Protein AF-A0AAC9D6G8-F1 (afdb_monomer_lite)

Radius of gyration: 25.46 Å; chains: 1; bounding box: 50×33×88 Å

Foldseek 3Di:
DDDDPPDLDDDDDCLLADPCCVVPVVVVVVLVPDDQWDADPVRDIDGDDGSVPPPCSVVSNVLRNLLVVLVCCVPPVVDPVSVVVCVPNPVVSLLCCQLEVVVLPPLVSLLSNLVVLLPDDPRRQSSVVSNQWYQDPVRDIDGDLSNLVSLLPDDPVSVVSVLCCCQPPYAQRDDPPDDPLRSLLSSLSVLVSNCSNPVPSSLQNLLVQPDPVSVVSCVVCVVVPDPCSVVSSVQRNVPHNDDDD

Organism: NCBI:txid459526

Secondary structure (DSSP, 8-state):
--STT--SSPPPPGGGTS-HHHH-HHHHHHHHHS-SEEE-TTS-EEEPPPGGG-TTHHHHHHHHHHHHHHHHHHHHH--HHHHHHHHHH-HHHHHHHHHTT---S-HHHHHHHHHHHTSSSSSHHHHHHHHHEEE-TTSPEEE-THHHHHHHHS-HHHHHHHHHHHHHH--S---TT--HHHHHHHHHHHHHHHHHH-HHHHGGGGGGG-SHHHHHHHHHTGGGG-TTHHHHHHHHTTS------

Structure (mmCIF, N/CA/C/O backbone):
data_AF-A0AAC9D6G8-F1
#
_entry.id   AF-A0AAC9D6G8-F1
#
loop_
_atom_site.group_PDB
_atom_site.id
_atom_site.type_symbol
_atom_site.label_atom_id
_atom_site.label_alt_id
_atom_site.label_comp_id
_atom_site.label_asym_id
_atom_site.label_entity_id
_atom_site.label_seq_id
_atom_site.pdbx_PDB_ins_code
_atom_site.Cartn_x
_atom_site.Cartn_y
_atom_site.Cartn_z
_atom_site.occupancy
_atom_site.B_iso_or_equiv
_atom_site.auth_seq_id
_atom_site.auth_comp_id
_atom_site.auth_asym_id
_atom_site.auth_atom_id
_atom_site.pdbx_PDB_model_num
ATOM 1 N N . MET A 1 1 ? 7.953 -8.118 19.964 1.00 32.75 1 MET A N 1
ATOM 2 C CA . MET A 1 1 ? 6.659 -7.783 19.326 1.00 32.75 1 MET A CA 1
ATOM 3 C C . MET A 1 1 ? 6.217 -6.338 19.598 1.00 32.75 1 MET A C 1
ATOM 5 O O . MET A 1 1 ? 5.040 -6.041 19.501 1.00 32.75 1 MET A O 1
ATOM 9 N N . PHE A 1 2 ? 7.142 -5.425 19.917 1.00 42.56 2 PHE A N 1
ATOM 10 C CA . PHE A 1 2 ? 6.827 -4.031 20.239 1.00 42.56 2 PHE A CA 1
ATOM 11 C C . PHE A 1 2 ? 8.012 -3.165 19.805 1.00 42.56 2 PHE A C 1
ATOM 13 O O . PHE A 1 2 ? 9.003 -3.075 20.525 1.00 42.56 2 PHE A O 1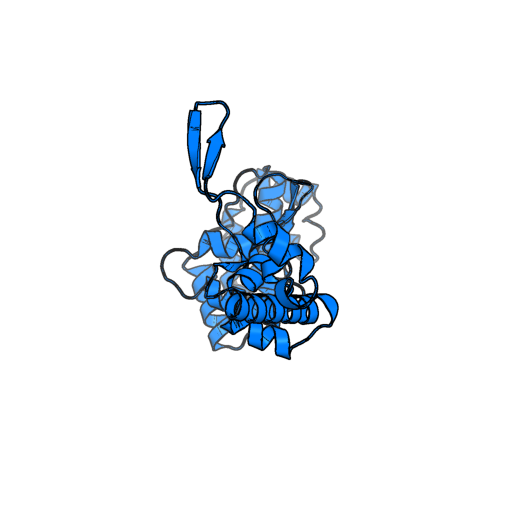
ATOM 20 N N . LYS A 1 3 ? 7.965 -2.615 18.590 1.00 30.50 3 LYS A N 1
ATOM 21 C CA . LYS A 1 3 ? 8.795 -1.472 18.188 1.00 30.50 3 LYS A CA 1
ATOM 22 C C . LYS A 1 3 ? 8.172 -0.808 16.955 1.00 30.50 3 LYS A C 1
ATOM 24 O O . LYS A 1 3 ? 7.796 -1.499 16.013 1.00 30.50 3 LYS A O 1
ATOM 29 N N . ASP A 1 4 ? 8.053 0.515 17.010 1.00 47.88 4 ASP A N 1
ATOM 30 C CA . ASP A 1 4 ? 7.760 1.435 15.897 1.00 47.88 4 ASP A CA 1
ATOM 31 C C . ASP A 1 4 ? 6.318 1.528 15.351 1.00 47.88 4 ASP A C 1
ATOM 33 O O . ASP A 1 4 ? 6.144 1.882 14.190 1.00 47.88 4 ASP A O 1
ATOM 37 N N . ASN A 1 5 ? 5.268 1.274 16.149 1.00 48.56 5 ASN A N 1
ATOM 38 C CA . ASN A 1 5 ? 3.860 1.533 15.757 1.00 48.56 5 ASN A CA 1
ATOM 39 C C . ASN A 1 5 ? 3.405 0.894 14.422 1.00 48.56 5 ASN A C 1
ATOM 41 O O . ASN A 1 5 ? 2.428 1.331 13.818 1.00 48.56 5 ASN A O 1
ATOM 45 N N . LYS A 1 6 ? 4.070 -0.172 13.961 1.00 52.09 6 LYS A N 1
ATOM 46 C CA . LYS A 1 6 ? 3.748 -0.861 12.700 1.00 52.09 6 LYS A CA 1
ATOM 47 C C . LYS A 1 6 ? 2.643 -1.901 12.882 1.00 52.09 6 LYS A C 1
ATOM 49 O O . LYS A 1 6 ? 2.862 -3.087 12.646 1.00 52.09 6 LYS A O 1
ATOM 54 N N . PHE A 1 7 ? 1.470 -1.476 13.339 1.00 60.66 7 PHE A N 1
ATOM 55 C CA . PHE A 1 7 ? 0.312 -2.361 13.400 1.00 60.66 7 PHE A CA 1
ATOM 56 C C . PHE A 1 7 ? -0.551 -2.221 12.146 1.00 60.66 7 PHE A C 1
ATOM 58 O O . PHE A 1 7 ? -0.822 -1.116 11.688 1.00 60.66 7 PHE A O 1
ATOM 65 N N . ILE A 1 8 ? -1.036 -3.354 11.632 1.00 61.69 8 ILE A N 1
ATOM 66 C CA . ILE A 1 8 ? -2.071 -3.396 10.583 1.00 61.69 8 ILE A CA 1
ATOM 67 C C . ILE A 1 8 ? -3.425 -2.908 11.151 1.00 61.69 8 ILE A C 1
ATOM 69 O O . ILE A 1 8 ? -4.307 -2.462 10.416 1.00 61.69 8 ILE A O 1
ATOM 73 N N . ALA A 1 9 ? -3.603 -2.968 12.478 1.00 61.56 9 ALA A N 1
ATOM 74 C CA . ALA A 1 9 ? -4.817 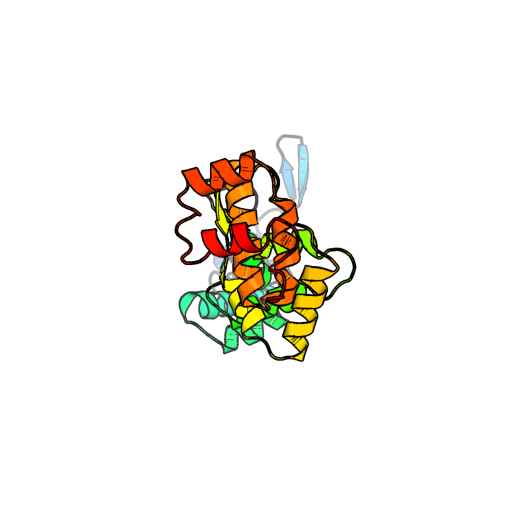-2.552 13.172 1.00 61.56 9 ALA A CA 1
ATOM 75 C C . ALA A 1 9 ? -4.536 -1.926 14.549 1.00 61.56 9 ALA A C 1
ATOM 77 O O . ALA A 1 9 ? -3.541 -2.276 15.180 1.00 61.56 9 ALA A O 1
ATOM 78 N N . PRO A 1 10 ? -5.395 -1.012 15.034 1.00 68.00 10 PRO A N 1
ATOM 79 C CA . PRO A 1 10 ? -5.242 -0.435 16.366 1.00 68.00 10 PRO A CA 1
ATOM 80 C C . PRO A 1 10 ? -5.314 -1.511 17.461 1.00 68.00 10 PRO A C 1
ATOM 82 O O . PRO A 1 10 ? -5.997 -2.528 17.318 1.00 68.00 10 PRO A O 1
ATOM 85 N N . ILE A 1 11 ? -4.598 -1.273 18.562 1.00 79.19 11 ILE A N 1
ATOM 86 C CA . ILE A 1 11 ? -4.708 -2.080 19.779 1.00 79.19 11 ILE A CA 1
ATOM 87 C C . ILE A 1 11 ? -5.924 -1.570 20.544 1.00 79.19 11 ILE A C 1
ATOM 89 O O . ILE A 1 11 ? -5.931 -0.417 20.965 1.00 79.19 11 ILE A O 1
ATOM 93 N N . PHE A 1 12 ? -6.918 -2.429 20.738 1.00 85.12 12 PHE A N 1
ATOM 94 C CA . PHE A 1 12 ? -8.085 -2.111 21.551 1.00 85.12 12 PHE A CA 1
ATOM 95 C C . PHE A 1 12 ? -7.927 -2.673 22.961 1.00 85.12 12 PHE A C 1
ATOM 97 O O . PHE A 1 12 ? -7.523 -3.827 23.141 1.00 85.12 12 PHE A O 1
ATOM 104 N N . ALA A 1 13 ? -8.297 -1.884 23.963 1.00 89.62 13 ALA A N 1
ATOM 105 C CA . ALA A 1 13 ? -8.517 -2.387 25.304 1.00 89.62 13 ALA A CA 1
ATOM 106 C C . ALA A 1 13 ? -9.778 -3.266 25.346 1.00 89.62 13 ALA A C 1
ATOM 108 O O . ALA A 1 13 ? -10.694 -3.143 24.534 1.00 89.62 13 ALA A O 1
ATOM 109 N N . VAL A 1 14 ? -9.856 -4.161 26.333 1.00 89.81 14 VAL A N 1
ATOM 110 C CA . VAL A 1 14 ? -11.019 -5.050 26.494 1.00 89.81 14 VAL A CA 1
ATOM 111 C C . VAL A 1 14 ? -12.347 -4.274 26.586 1.00 89.81 14 VAL A C 1
ATOM 113 O O . VAL A 1 14 ? -13.279 -4.662 25.878 1.00 89.81 14 VAL A O 1
ATOM 116 N N . PRO A 1 15 ? -12.466 -3.170 27.357 1.00 93.56 15 PRO A N 1
ATOM 117 C CA . PRO A 1 15 ? -13.711 -2.395 27.435 1.00 93.56 15 PRO A CA 1
ATOM 118 C C . PRO A 1 15 ? -14.193 -1.826 26.091 1.00 93.56 15 PRO A C 1
ATOM 120 O O . PRO A 1 15 ? -15.400 -1.685 25.873 1.00 93.56 15 PRO A O 1
ATOM 123 N N . GLU A 1 16 ? -13.257 -1.564 25.175 1.00 93.81 16 GLU A N 1
ATOM 124 C CA . GLU A 1 16 ? -13.507 -1.035 23.831 1.00 93.81 16 GLU A CA 1
ATOM 125 C C . GLU A 1 16 ? -14.028 -2.090 22.846 1.00 93.81 16 GLU A C 1
ATOM 127 O O . GLU A 1 16 ? -14.440 -1.743 21.743 1.00 93.81 16 GLU A O 1
ATOM 132 N N . LEU A 1 17 ? -14.018 -3.376 23.214 1.00 93.69 17 LEU A N 1
ATOM 133 C CA . LEU A 1 17 ? -14.534 -4.478 22.388 1.00 93.69 17 LEU A CA 1
ATOM 134 C C . LEU A 1 17 ? -15.606 -5.307 23.096 1.00 93.69 17 LEU A C 1
ATOM 136 O O . LEU A 1 17 ? -16.349 -6.048 22.453 1.00 93.69 17 LEU A O 1
ATOM 140 N N . LEU A 1 18 ? -15.692 -5.206 24.418 1.00 94.00 18 LEU A N 1
ATOM 141 C CA . LEU A 1 18 ? -16.536 -6.053 25.238 1.00 94.00 18 LEU A CA 1
ATOM 142 C C . LEU A 1 18 ? -17.254 -5.226 26.296 1.00 94.00 18 LEU A C 1
ATOM 144 O O . LEU A 1 18 ? -16.638 -4.438 27.010 1.00 94.00 18 LEU A O 1
ATOM 148 N N . ASP A 1 19 ? -18.558 -5.461 26.432 1.00 94.62 19 ASP A N 1
ATOM 149 C CA . ASP A 1 19 ? -19.343 -4.938 27.548 1.00 94.62 19 ASP A CA 1
ATOM 150 C C . ASP A 1 19 ? -18.976 -5.686 28.833 1.00 94.62 19 ASP A C 1
ATOM 152 O O . ASP A 1 19 ? -19.642 -6.636 29.253 1.00 94.62 19 ASP A O 1
ATOM 156 N N . TYR A 1 20 ? -17.833 -5.305 29.399 1.00 93.44 20 TYR A N 1
ATOM 157 C CA . TYR A 1 20 ? -17.301 -5.913 30.608 1.00 93.44 20 TYR A CA 1
ATOM 158 C C . TYR A 1 20 ? -18.168 -5.581 31.823 1.00 93.44 20 TYR A C 1
ATOM 160 O O . TYR A 1 20 ? -18.269 -6.416 32.713 1.00 93.44 20 TYR A O 1
ATOM 168 N N . GLN A 1 21 ? -18.847 -4.427 31.830 1.00 91.94 21 GLN A N 1
ATOM 169 C CA . GLN A 1 21 ? -19.715 -4.029 32.937 1.00 91.94 21 GLN A CA 1
ATOM 170 C C . GLN A 1 21 ? -20.880 -5.000 33.097 1.00 91.94 21 GLN A C 1
ATOM 172 O O . GLN A 1 21 ? -21.195 -5.439 34.201 1.00 91.94 21 GLN A O 1
ATOM 177 N N . LYS A 1 22 ? -21.489 -5.383 31.971 1.00 93.19 22 LYS A N 1
ATOM 178 C CA . LYS A 1 22 ? -22.582 -6.350 31.949 1.00 93.19 22 LYS A CA 1
ATOM 179 C C . LYS A 1 22 ? -22.110 -7.789 32.139 1.00 93.19 22 LYS A C 1
ATOM 181 O O . LYS A 1 22 ? -22.825 -8.590 32.736 1.00 93.19 22 LYS A O 1
ATOM 186 N N . LYS A 1 23 ? -20.953 -8.151 31.575 1.00 94.88 23 LYS A N 1
ATOM 187 C CA . LYS A 1 23 ? -20.455 -9.538 31.584 1.00 94.88 23 LYS A CA 1
ATOM 188 C C . LYS A 1 23 ? -19.746 -9.933 32.873 1.00 94.88 23 LYS A C 1
ATOM 190 O O . LYS A 1 23 ? -19.780 -11.110 33.212 1.00 94.88 23 LYS A O 1
ATOM 195 N N . PHE A 1 24 ? -19.128 -8.971 33.547 1.00 94.19 24 PHE A N 1
ATOM 196 C CA . PHE A 1 24 ? -18.316 -9.177 34.743 1.00 94.19 24 PHE A CA 1
ATOM 197 C C . PHE A 1 24 ? -18.660 -8.114 35.802 1.00 94.19 24 PHE A C 1
ATOM 199 O O . PHE A 1 24 ? -17.867 -7.196 36.038 1.00 94.19 24 PHE A O 1
ATOM 206 N N . PRO A 1 25 ? -19.849 -8.184 36.432 1.00 91.75 25 PRO A N 1
ATOM 207 C CA . PRO A 1 25 ? -20.283 -7.196 37.424 1.00 91.75 25 PRO A CA 1
ATOM 208 C C . PRO A 1 25 ? -19.297 -7.017 38.591 1.00 91.75 25 PRO A C 1
ATOM 210 O O . PRO A 1 25 ? -19.170 -5.925 39.141 1.00 91.75 25 PRO A O 1
ATOM 213 N N . GLU A 1 26 ? -18.549 -8.062 38.943 1.00 93.94 26 GLU A N 1
ATOM 214 C CA . GLU A 1 26 ? -17.500 -8.032 39.962 1.00 93.94 26 GLU A CA 1
ATOM 215 C C . GLU A 1 26 ? -16.359 -7.059 39.628 1.00 93.94 26 GLU A C 1
ATOM 217 O O . GLU A 1 26 ? -15.794 -6.439 40.532 1.00 93.94 26 GLU A O 1
ATOM 222 N N . LEU A 1 27 ? -16.050 -6.865 38.340 1.00 92.38 27 LEU A N 1
ATOM 223 C CA . LEU A 1 27 ? -15.034 -5.904 37.907 1.00 92.38 27 LEU A CA 1
ATOM 224 C C . LEU A 1 27 ? -15.492 -4.465 38.129 1.00 92.38 27 LEU A C 1
ATOM 226 O O . LEU A 1 27 ? -14.657 -3.603 38.382 1.00 92.38 27 LEU A O 1
ATOM 230 N N . ILE A 1 28 ? -16.800 -4.207 38.091 1.00 92.31 28 ILE A N 1
ATOM 231 C CA . ILE A 1 28 ? -17.354 -2.874 38.345 1.00 92.31 28 ILE A CA 1
ATOM 232 C C . ILE A 1 28 ? -17.246 -2.513 39.815 1.00 92.31 28 ILE A C 1
ATOM 234 O O . ILE A 1 28 ? -16.844 -1.400 40.147 1.00 92.31 28 ILE A O 1
ATOM 238 N N . GLU A 1 29 ? -17.547 -3.454 40.707 1.00 91.94 29 GLU A N 1
ATOM 239 C CA . GLU A 1 29 ? -17.345 -3.236 42.138 1.00 91.94 29 GLU A CA 1
ATOM 240 C C . GLU A 1 29 ? -15.862 -3.037 42.466 1.00 91.94 29 GLU A C 1
ATOM 242 O O . GLU A 1 29 ? -15.516 -2.161 43.258 1.00 91.94 29 GLU A O 1
ATOM 247 N N . TYR A 1 30 ? -14.963 -3.770 41.805 1.00 92.50 30 TYR A N 1
ATOM 248 C CA . TYR A 1 30 ? -13.529 -3.521 41.932 1.00 92.50 30 TYR A CA 1
ATOM 249 C C . TYR A 1 30 ? -13.142 -2.118 41.435 1.00 92.50 30 TYR A C 1
ATOM 251 O O . TYR A 1 30 ? -12.495 -1.367 42.161 1.00 92.50 30 TYR A O 1
ATOM 259 N N . GLU A 1 31 ? -13.577 -1.730 40.234 1.00 92.94 31 GLU A N 1
ATOM 260 C CA . GLU A 1 31 ? -13.229 -0.454 39.602 1.00 92.94 31 GLU A CA 1
ATOM 261 C C . GLU A 1 31 ? -13.757 0.766 40.372 1.00 92.94 31 GLU A C 1
ATOM 263 O O . GLU A 1 31 ? -13.046 1.766 40.506 1.00 92.94 31 GLU A O 1
ATOM 268 N N . LYS A 1 32 ? -14.955 0.670 40.966 1.00 92.19 32 LYS A N 1
ATOM 269 C CA . LYS A 1 32 ? -15.501 1.694 41.875 1.00 92.19 32 LYS A CA 1
ATOM 270 C C . LYS A 1 32 ? -14.579 1.962 43.065 1.00 92.19 32 LYS A C 1
ATOM 272 O O . LYS A 1 32 ? -14.431 3.116 43.463 1.00 92.19 32 LYS A O 1
ATOM 277 N N . ASN A 1 33 ? -13.946 0.914 43.594 1.00 93.06 33 ASN A N 1
ATOM 278 C CA . ASN A 1 33 ? -13.065 0.983 44.761 1.00 93.06 33 ASN A CA 1
ATOM 279 C C . ASN A 1 33 ? -11.624 1.412 44.426 1.00 93.06 33 ASN A C 1
ATOM 281 O O . ASN A 1 33 ? -10.835 1.660 45.339 1.00 93.06 33 ASN A O 1
ATOM 285 N N . ILE A 1 34 ? -11.262 1.530 43.143 1.00 92.06 34 ILE A N 1
ATOM 286 C CA . ILE A 1 34 ? -9.956 2.066 42.736 1.00 92.06 34 ILE A CA 1
ATOM 287 C C . ILE A 1 34 ? -9.907 3.566 43.083 1.00 92.06 34 ILE A C 1
ATOM 289 O O . ILE A 1 34 ? -10.860 4.290 42.780 1.00 92.06 34 ILE A O 1
ATOM 293 N N . PRO A 1 35 ? -8.821 4.078 43.693 1.00 92.75 35 PRO A N 1
ATOM 294 C CA . PRO A 1 35 ? -8.689 5.506 43.966 1.00 92.75 35 PRO A CA 1
ATOM 295 C C . PRO A 1 35 ? -8.644 6.314 42.663 1.00 92.75 35 PRO A C 1
ATOM 297 O O . PRO A 1 35 ? -8.111 5.864 41.656 1.00 92.75 35 PRO A O 1
ATOM 300 N N . ASP A 1 36 ? -9.146 7.548 42.675 1.00 92.06 36 ASP A N 1
ATOM 301 C CA . ASP A 1 36 ? -9.150 8.385 41.462 1.00 92.06 36 ASP A CA 1
ATOM 302 C C . ASP A 1 36 ? -7.764 8.957 41.123 1.00 92.06 36 ASP A C 1
ATOM 304 O O . ASP A 1 36 ? -7.554 9.513 40.041 1.00 92.06 36 ASP A O 1
ATOM 30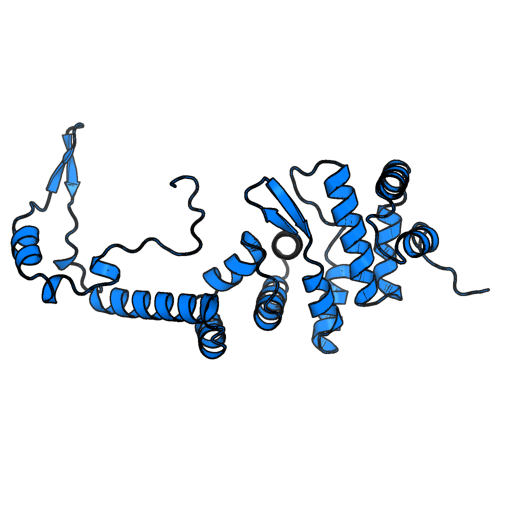8 N N . LYS A 1 37 ? -6.815 8.878 42.065 1.00 94.31 37 LYS A N 1
ATOM 309 C CA . LYS A 1 37 ? -5.451 9.396 41.925 1.00 94.31 37 LYS A CA 1
ATOM 310 C C . LYS A 1 37 ? -4.456 8.548 42.714 1.00 94.31 37 LYS A C 1
ATOM 312 O O . LYS A 1 37 ? -4.803 8.007 43.761 1.00 94.31 37 LYS A O 1
ATOM 317 N N . TYR A 1 38 ? -3.207 8.504 42.261 1.00 92.38 38 TYR A N 1
ATOM 318 C CA . TYR A 1 38 ? -2.083 7.954 43.026 1.00 92.38 38 TYR A CA 1
ATOM 319 C C . TYR A 1 38 ? -0.827 8.820 42.860 1.00 92.38 38 TYR A C 1
ATOM 321 O O . TYR A 1 38 ? -0.741 9.624 41.931 1.00 92.38 38 TYR A O 1
ATOM 329 N N . LEU A 1 39 ? 0.141 8.674 43.768 1.00 93.88 39 LEU A N 1
ATOM 330 C CA . LEU A 1 39 ? 1.449 9.325 43.667 1.00 93.88 39 LEU A CA 1
ATOM 331 C C . LEU A 1 39 ? 2.435 8.393 42.964 1.00 93.88 39 LEU A C 1
ATOM 333 O O . LEU A 1 39 ? 2.605 7.245 43.380 1.00 93.88 39 LEU A O 1
ATOM 337 N N . ASN A 1 40 ? 3.094 8.880 41.915 1.00 91.44 40 ASN A N 1
ATOM 338 C CA . ASN A 1 40 ? 4.177 8.134 41.280 1.00 91.44 40 ASN A CA 1
ATOM 339 C C . ASN A 1 40 ? 5.457 8.173 42.147 1.00 91.44 40 ASN A C 1
ATOM 341 O O . ASN A 1 40 ? 5.541 8.856 43.171 1.00 91.44 40 ASN A O 1
ATOM 345 N N . SER A 1 41 ? 6.501 7.472 41.703 1.00 90.81 41 SER A N 1
ATOM 346 C CA . SER A 1 41 ? 7.809 7.433 42.376 1.00 90.81 41 SER A CA 1
ATOM 347 C C . SER A 1 41 ? 8.496 8.804 42.503 1.00 90.81 41 SER A C 1
ATOM 349 O O . SER A 1 41 ? 9.393 8.960 43.326 1.00 90.81 41 SER A O 1
ATOM 351 N N . GLN A 1 42 ? 8.080 9.789 41.706 1.00 93.19 42 GLN A N 1
ATOM 352 C CA . GLN A 1 42 ? 8.601 11.161 41.668 1.00 93.19 42 GLN A CA 1
ATOM 353 C C . GLN A 1 42 ? 7.747 12.139 42.496 1.00 93.19 42 GLN A C 1
ATOM 355 O O . GLN A 1 42 ? 8.076 13.318 42.572 1.00 93.19 42 GLN A O 1
ATOM 360 N N . ARG A 1 43 ? 6.711 11.638 43.190 1.00 90.25 43 ARG A N 1
ATOM 361 C CA . ARG A 1 43 ? 5.716 12.406 43.962 1.00 90.25 43 ARG A CA 1
ATOM 362 C C . ARG A 1 43 ? 4.780 13.277 43.120 1.00 90.25 43 ARG A C 1
ATOM 364 O O . ARG A 1 43 ? 4.116 14.156 43.668 1.00 90.25 43 ARG A O 1
ATOM 371 N N . ASP A 1 44 ? 4.647 12.987 41.833 1.00 93.94 44 ASP A N 1
ATOM 372 C CA . ASP A 1 44 ? 3.609 13.588 41.004 1.00 93.94 44 ASP A CA 1
ATOM 373 C C . ASP A 1 44 ? 2.277 12.878 41.223 1.00 93.94 44 ASP A C 1
ATOM 375 O O . ASP A 1 44 ? 2.207 11.651 41.345 1.00 93.94 44 ASP A O 1
ATOM 379 N N . THR A 1 45 ? 1.198 13.658 41.243 1.00 94.62 45 THR A N 1
ATOM 380 C CA . THR A 1 45 ? -0.162 13.124 41.328 1.00 94.62 45 THR A CA 1
ATOM 381 C C . THR A 1 45 ? -0.645 12.717 39.941 1.00 94.62 45 THR A C 1
ATOM 383 O O . THR A 1 45 ? -0.846 13.566 39.076 1.00 94.62 45 THR A O 1
ATOM 386 N N . ILE A 1 46 ? -0.893 11.424 39.748 1.00 93.69 46 ILE A N 1
ATOM 387 C CA . ILE A 1 46 ? -1.425 10.861 38.507 1.00 93.69 46 ILE A CA 1
ATOM 388 C C . ILE A 1 46 ? -2.919 10.595 38.679 1.00 93.69 46 ILE A C 1
ATOM 390 O O . ILE A 1 46 ? -3.333 9.977 39.659 1.00 93.69 46 ILE A O 1
ATOM 394 N N . LYS A 1 47 ? -3.732 11.057 37.724 1.00 94.06 47 LYS A N 1
ATOM 395 C CA . LYS A 1 47 ? -5.173 10.775 37.673 1.00 94.06 47 LYS A CA 1
ATOM 396 C C . LYS A 1 47 ? -5.406 9.396 37.058 1.00 94.06 47 LYS A C 1
ATOM 398 O O . LYS A 1 47 ? -4.890 9.109 35.981 1.00 94.06 47 LYS A O 1
ATOM 403 N N . ILE A 1 48 ? -6.215 8.576 37.718 1.00 90.31 48 ILE A N 1
ATOM 404 C CA . ILE A 1 48 ? -6.682 7.297 37.186 1.00 90.31 48 ILE A CA 1
ATOM 405 C C . ILE A 1 48 ? -7.996 7.553 36.449 1.00 90.31 48 ILE A C 1
ATOM 407 O O . ILE A 1 48 ? -8.943 8.104 37.012 1.00 90.31 48 ILE A O 1
ATOM 411 N N . SER A 1 49 ? -8.038 7.169 35.176 1.00 89.94 49 SER A N 1
ATOM 412 C CA . SER A 1 49 ? -9.273 7.171 34.392 1.00 89.94 49 SER A CA 1
ATOM 413 C C . SER A 1 49 ? -9.909 5.791 34.482 1.00 89.94 49 SER A C 1
ATOM 415 O O . SER A 1 49 ? -9.233 4.783 34.281 1.00 89.94 49 SER A O 1
ATOM 417 N N . LYS A 1 50 ? -11.198 5.764 34.814 1.00 92.31 50 LYS A N 1
ATOM 418 C CA . LYS A 1 50 ? -12.003 4.548 34.925 1.00 92.31 50 LYS A CA 1
ATOM 419 C C . LYS A 1 50 ? -12.848 4.418 33.666 1.00 92.31 50 LYS A C 1
ATOM 421 O O . LYS A 1 50 ? -13.524 5.376 33.292 1.00 92.31 50 LYS A O 1
ATOM 426 N N . TRP A 1 51 ? -12.828 3.250 33.041 1.00 93.50 51 TRP A N 1
ATOM 427 C CA . TRP A 1 51 ? -13.635 2.936 31.864 1.00 93.50 51 TRP A CA 1
ATOM 428 C C . TRP A 1 51 ? -15.125 3.030 32.164 1.00 93.50 51 TRP A C 1
ATOM 430 O O . TRP A 1 51 ? -15.897 3.425 31.297 1.00 93.50 51 TRP A O 1
ATOM 440 N N . MET A 1 52 ? -15.529 2.750 33.407 1.00 91.31 52 MET A N 1
ATOM 441 C CA . MET A 1 52 ? -16.932 2.880 33.798 1.00 91.31 52 MET A CA 1
ATOM 442 C C . MET A 1 52 ? -17.480 4.308 33.740 1.00 91.31 52 MET A C 1
ATOM 444 O O . MET A 1 52 ? -18.693 4.489 33.714 1.00 91.31 52 MET A O 1
ATOM 448 N N . ASN A 1 53 ? -16.591 5.302 33.703 1.00 92.69 53 ASN A N 1
ATOM 449 C CA . ASN A 1 53 ? -16.944 6.713 33.621 1.00 92.69 53 ASN A CA 1
ATOM 450 C C . ASN A 1 53 ? -16.829 7.267 32.189 1.00 92.69 53 ASN A C 1
ATOM 452 O O . ASN A 1 53 ? -17.010 8.466 31.996 1.00 92.69 53 ASN A O 1
ATOM 456 N N . GLU A 1 54 ? -16.490 6.436 31.198 1.00 92.50 54 GLU A N 1
ATOM 457 C CA . GLU A 1 54 ? -16.420 6.852 29.797 1.00 92.50 54 GLU A CA 1
ATOM 458 C C . GLU A 1 54 ? -17.824 6.840 29.179 1.00 92.50 54 GLU A C 1
ATOM 460 O O . GLU A 1 54 ? -18.380 5.784 28.875 1.00 92.50 54 GLU A O 1
ATOM 465 N N . GLU A 1 55 ? -18.396 8.028 28.986 1.00 91.19 55 GLU A N 1
ATOM 466 C CA . GLU A 1 55 ? -19.779 8.204 28.522 1.00 91.19 55 GLU A CA 1
ATOM 467 C C . GLU A 1 55 ? -20.022 7.587 27.139 1.00 91.19 55 GLU A C 1
ATOM 469 O O . GLU A 1 55 ? -21.099 7.055 26.874 1.00 91.19 55 GLU A O 1
ATOM 474 N N . ASN A 1 56 ? -19.017 7.610 26.260 1.00 94.12 56 ASN A N 1
ATOM 475 C CA . ASN A 1 56 ? -19.163 7.140 24.883 1.00 94.12 56 ASN A CA 1
ATOM 476 C C . ASN A 1 56 ? -18.708 5.689 24.683 1.00 94.12 56 ASN A C 1
ATOM 478 O O . ASN A 1 56 ? -18.639 5.230 23.539 1.00 94.12 56 ASN A O 1
ATOM 482 N N . LEU A 1 57 ? -18.401 4.951 25.756 1.00 93.69 57 LEU A N 1
ATOM 483 C CA . LEU A 1 57 ? -17.782 3.627 25.661 1.00 93.69 57 LEU A CA 1
ATOM 484 C C . LEU A 1 57 ? -18.630 2.636 24.857 1.00 93.69 57 LEU A C 1
ATOM 486 O O . LEU A 1 57 ? -18.096 1.869 24.058 1.00 93.69 57 LEU A O 1
ATOM 490 N N . ASP A 1 58 ? -19.951 2.664 25.025 1.00 93.81 58 ASP A N 1
ATOM 491 C CA . ASP A 1 58 ? -20.852 1.768 24.296 1.00 93.81 58 ASP A CA 1
ATOM 492 C C . ASP A 1 58 ? -20.870 2.065 22.793 1.00 93.81 58 ASP A C 1
ATOM 494 O O . ASP A 1 58 ? -20.809 1.142 21.974 1.00 93.81 58 ASP A O 1
ATOM 498 N N . GLN A 1 59 ? -20.896 3.346 22.417 1.00 95.06 59 GLN A N 1
ATOM 499 C CA . GLN A 1 59 ? -20.844 3.762 21.017 1.00 95.06 59 GLN A CA 1
ATOM 500 C C . GLN A 1 59 ? -19.480 3.437 20.395 1.00 95.06 59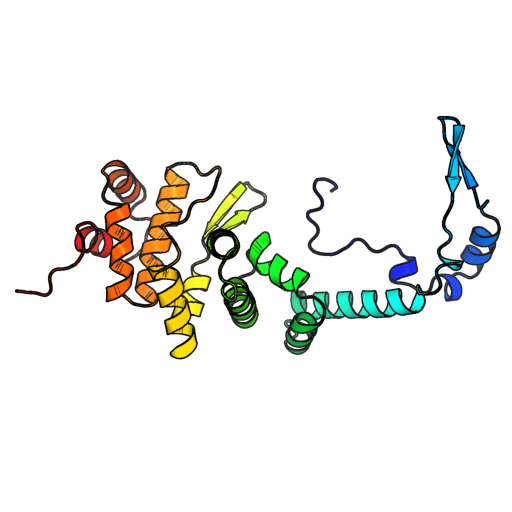 GLN A C 1
ATOM 502 O O . GLN A 1 59 ? -19.428 2.873 19.299 1.00 95.06 59 GLN A O 1
ATOM 507 N N . GLN A 1 60 ? -18.385 3.736 21.102 1.00 93.94 60 GLN A N 1
ATOM 508 C CA . GLN A 1 60 ? -17.027 3.385 20.682 1.00 93.94 60 GLN A CA 1
ATOM 509 C C . GLN A 1 60 ? -16.902 1.876 20.477 1.00 93.94 60 GLN A C 1
ATOM 511 O O . GLN A 1 60 ? -16.416 1.430 19.441 1.00 93.94 60 GLN A O 1
ATOM 516 N N . ARG A 1 61 ? -17.434 1.071 21.402 1.00 95.31 61 ARG A N 1
ATOM 517 C CA . ARG A 1 61 ? -17.427 -0.389 21.293 1.00 95.31 61 ARG A CA 1
ATOM 518 C C . ARG A 1 61 ? -18.148 -0.880 20.046 1.00 95.31 61 ARG A C 1
ATOM 520 O O . ARG A 1 61 ? -17.615 -1.721 19.324 1.00 95.31 61 ARG A O 1
ATOM 527 N N . GLN A 1 62 ? -19.342 -0.358 19.765 1.00 95.44 62 GLN A N 1
ATOM 528 C CA . GLN A 1 62 ? -20.081 -0.720 18.552 1.00 95.44 62 GLN A CA 1
ATOM 529 C C . GLN A 1 62 ? -19.296 -0.369 17.283 1.00 95.44 62 GLN A C 1
ATOM 531 O O . GLN A 1 62 ? -19.199 -1.199 16.378 1.00 95.44 62 GLN A O 1
ATOM 536 N N . GLN A 1 63 ? -18.696 0.823 17.231 1.00 94.38 63 GLN A N 1
ATOM 537 C CA . GLN A 1 63 ? -17.870 1.257 16.103 1.00 94.38 63 GLN A CA 1
ATOM 538 C C . GLN A 1 63 ? -16.633 0.368 15.934 1.00 94.38 63 GLN A C 1
ATOM 540 O O . GLN A 1 63 ? -16.382 -0.130 14.838 1.00 94.38 63 GLN A O 1
ATOM 545 N N . ASN A 1 64 ? -15.908 0.095 17.018 1.00 94.12 64 ASN A N 1
ATOM 546 C CA . ASN A 1 64 ? -14.708 -0.737 17.014 1.00 94.12 64 ASN A CA 1
ATOM 547 C C . ASN A 1 64 ? -15.011 -2.163 16.549 1.00 94.12 64 ASN A C 1
ATOM 549 O O . ASN A 1 64 ? -14.319 -2.687 15.674 1.00 94.12 64 ASN A O 1
ATOM 553 N N . ILE A 1 65 ? -16.084 -2.773 17.068 1.00 94.81 65 ILE A N 1
ATOM 554 C CA . ILE A 1 65 ? -16.541 -4.097 16.629 1.00 94.81 65 ILE A CA 1
ATOM 555 C C . ILE A 1 65 ? -16.895 -4.067 15.141 1.00 94.81 65 ILE A C 1
ATOM 557 O O . ILE A 1 65 ? -16.459 -4.944 14.396 1.00 94.81 65 ILE A O 1
ATOM 561 N N . GLN A 1 66 ? -17.662 -3.073 14.686 1.00 96.44 66 GLN A N 1
ATOM 562 C CA . GLN A 1 66 ? -18.087 -2.982 13.289 1.00 96.44 66 GLN A CA 1
ATOM 563 C C . GLN A 1 66 ? -16.890 -2.854 12.339 1.00 96.44 66 GLN A C 1
ATOM 565 O O . GLN A 1 66 ? -16.827 -3.558 11.325 1.00 96.44 66 GLN A O 1
ATOM 570 N N . THR A 1 67 ? -15.931 -1.997 12.684 1.00 95.25 67 THR A N 1
ATOM 571 C CA . THR A 1 67 ? -14.683 -1.816 11.941 1.00 95.25 67 THR A CA 1
ATOM 572 C C . THR A 1 67 ? -13.874 -3.109 11.919 1.00 95.25 67 THR A C 1
ATOM 574 O O . THR A 1 67 ? -13.530 -3.594 10.841 1.00 95.25 67 THR A O 1
ATOM 577 N N . LEU A 1 68 ? -13.640 -3.731 13.078 1.00 94.19 68 LEU A N 1
ATOM 578 C CA . LEU A 1 68 ? -12.876 -4.976 13.188 1.00 94.19 68 LEU A CA 1
ATOM 579 C C . LEU A 1 68 ? -13.514 -6.114 12.379 1.00 94.19 68 LEU A C 1
ATOM 581 O O . LEU A 1 68 ? -12.823 -6.828 11.651 1.00 94.19 68 LEU A O 1
ATOM 585 N N . VAL A 1 69 ? -14.838 -6.263 12.457 1.00 95.56 69 VAL A N 1
ATOM 586 C CA . VAL A 1 69 ? -15.588 -7.265 11.691 1.00 95.56 69 VAL A CA 1
ATOM 587 C C . VAL A 1 69 ? -15.446 -7.022 10.192 1.00 95.56 69 VAL A C 1
ATOM 589 O O . VAL A 1 69 ? -15.211 -7.977 9.454 1.00 95.56 69 VAL A O 1
ATOM 592 N N . ASN A 1 70 ? -15.567 -5.777 9.724 1.00 97.88 70 ASN A N 1
ATOM 593 C CA . ASN A 1 70 ? -15.417 -5.475 8.301 1.00 97.88 70 ASN A CA 1
ATOM 594 C C . ASN A 1 70 ? -13.985 -5.689 7.805 1.00 97.88 70 ASN A C 1
ATOM 596 O O . ASN A 1 70 ? -13.817 -6.296 6.748 1.00 97.88 70 ASN A O 1
ATOM 600 N N . ARG A 1 71 ? -12.963 -5.285 8.571 1.00 95.56 71 ARG A N 1
ATOM 601 C CA . ARG A 1 71 ? -11.558 -5.577 8.241 1.00 95.56 71 ARG A CA 1
ATOM 602 C C . ARG A 1 71 ? -11.322 -7.080 8.106 1.00 95.56 71 ARG A C 1
ATOM 604 O O . ARG A 1 71 ? -10.806 -7.523 7.088 1.00 95.56 71 ARG A O 1
ATOM 611 N N . ASN A 1 72 ? -11.767 -7.871 9.084 1.00 94.88 72 ASN A N 1
ATOM 612 C CA . ASN A 1 72 ? -11.576 -9.323 9.074 1.00 94.88 72 ASN A CA 1
ATOM 613 C C . ASN A 1 72 ? -12.344 -10.010 7.939 1.00 94.88 72 ASN A C 1
ATOM 615 O O . ASN A 1 72 ? -11.796 -10.870 7.258 1.00 94.88 72 ASN A O 1
ATOM 619 N N . LYS A 1 73 ? -13.602 -9.621 7.696 1.00 97.31 73 LYS A N 1
ATOM 620 C CA . LYS A 1 73 ? -14.384 -10.151 6.570 1.00 97.31 73 LYS A CA 1
ATOM 621 C C . LYS A 1 73 ? -13.740 -9.830 5.225 1.00 97.31 73 LYS A C 1
ATOM 623 O O . LYS A 1 73 ? -13.828 -10.647 4.316 1.00 97.31 73 LYS A O 1
ATOM 628 N N . TYR A 1 74 ? -13.140 -8.651 5.088 1.00 96.75 74 TYR A N 1
ATOM 629 C CA . TYR A 1 74 ? -12.420 -8.293 3.875 1.00 96.75 74 TYR A CA 1
ATOM 630 C C . TYR A 1 74 ? -11.142 -9.126 3.719 1.00 96.75 74 TYR A C 1
ATOM 632 O O . TYR A 1 74 ? -10.996 -9.796 2.707 1.00 96.75 74 TYR A O 1
ATOM 640 N N . LEU A 1 75 ? -10.277 -9.153 4.740 1.00 94.00 75 LEU A N 1
ATOM 641 C CA . LEU A 1 75 ? -8.967 -9.811 4.671 1.00 94.00 75 LEU A CA 1
ATOM 642 C C . LEU A 1 75 ? -9.025 -11.339 4.570 1.00 94.00 75 LEU A C 1
ATOM 644 O O . LEU A 1 75 ? -8.142 -11.934 3.965 1.00 94.00 75 LEU A O 1
ATOM 648 N N . PHE A 1 76 ? -10.007 -11.979 5.211 1.00 94.50 76 PHE A N 1
ATOM 649 C CA . PHE A 1 76 ? -10.011 -13.438 5.374 1.00 94.50 76 PHE A CA 1
ATOM 650 C C . PHE A 1 76 ? -11.158 -14.145 4.654 1.00 94.50 76 PHE A C 1
ATOM 652 O O . PHE A 1 76 ? -11.109 -15.362 4.502 1.00 94.50 76 PHE A O 1
ATOM 659 N N . ASN A 1 77 ? -12.186 -13.405 4.223 1.00 95.12 77 ASN A N 1
ATOM 660 C CA . ASN A 1 77 ? -13.390 -13.978 3.616 1.00 95.12 77 ASN A CA 1
ATOM 661 C C . ASN A 1 77 ? -13.764 -13.314 2.275 1.00 95.12 77 ASN A C 1
ATOM 663 O O . ASN A 1 77 ? -14.908 -13.457 1.842 1.00 95.12 77 ASN A O 1
ATOM 667 N N . ASP A 1 78 ? -12.861 -12.535 1.665 1.00 93.00 78 ASP A N 1
ATOM 668 C CA . ASP A 1 78 ? -13.045 -11.860 0.368 1.00 93.00 78 ASP A CA 1
ATOM 669 C C . ASP A 1 78 ? -14.360 -11.058 0.244 1.00 93.00 78 ASP A C 1
ATOM 671 O O . ASP A 1 78 ? -14.996 -10.959 -0.813 1.00 93.00 78 ASP A O 1
ATOM 675 N N . SER A 1 79 ? -14.819 -10.474 1.356 1.00 97.31 79 SER A N 1
ATOM 676 C CA . SER A 1 79 ? -16.104 -9.775 1.416 1.00 97.31 79 SER A CA 1
ATOM 677 C C . SER A 1 79 ? -16.067 -8.448 0.654 1.00 97.31 79 SER A C 1
ATOM 679 O O . SER A 1 79 ? -15.667 -7.408 1.186 1.00 97.31 79 SER A O 1
ATOM 681 N N . LYS A 1 80 ? -16.600 -8.444 -0.574 1.00 96.19 80 LYS A N 1
ATOM 682 C CA . LYS A 1 80 ? -16.781 -7.223 -1.385 1.00 96.19 80 LYS A CA 1
ATOM 683 C C . LYS A 1 80 ? -17.657 -6.172 -0.699 1.00 96.19 80 LYS A C 1
ATOM 685 O O . LYS A 1 80 ? -17.393 -4.978 -0.812 1.00 96.19 80 LYS A O 1
ATOM 690 N N . ALA A 1 81 ? -18.679 -6.603 0.042 1.00 97.56 81 ALA A N 1
ATOM 691 C CA . ALA A 1 81 ? -19.526 -5.695 0.814 1.00 97.56 81 ALA A CA 1
ATOM 692 C C . ALA A 1 81 ? -18.722 -4.971 1.907 1.00 97.56 81 ALA A C 1
ATOM 694 O O . ALA A 1 81 ? -18.903 -3.773 2.120 1.00 97.56 81 ALA A O 1
ATOM 695 N N . SER A 1 82 ? -17.790 -5.678 2.554 1.00 98.12 82 SER A N 1
ATOM 696 C CA . SER A 1 82 ? -16.895 -5.078 3.544 1.00 98.12 82 SER A CA 1
ATOM 697 C C . SER A 1 82 ? -15.886 -4.136 2.898 1.00 98.12 82 SER A C 1
ATOM 699 O O . SER A 1 82 ? -15.668 -3.065 3.449 1.00 98.12 82 SER A O 1
ATOM 701 N N . LEU A 1 83 ? -15.349 -4.450 1.712 1.00 97.81 83 LEU A N 1
ATOM 702 C CA . LEU A 1 83 ? -14.519 -3.503 0.956 1.00 97.81 83 LEU A CA 1
ATOM 703 C C . LEU A 1 83 ? -15.273 -2.195 0.673 1.00 97.81 83 LEU A C 1
ATOM 705 O O . LEU A 1 83 ? -14.740 -1.115 0.912 1.00 97.81 83 LEU A O 1
ATOM 709 N N . VAL A 1 84 ? -16.521 -2.275 0.193 1.00 97.94 84 VAL A N 1
ATOM 710 C CA . VAL A 1 84 ? -17.349 -1.082 -0.055 1.00 97.94 84 VAL A CA 1
ATOM 711 C C . VAL A 1 84 ? -17.548 -0.287 1.230 1.00 97.94 84 VAL A C 1
ATOM 713 O O . VAL A 1 84 ? -17.345 0.920 1.217 1.00 97.94 84 VAL A O 1
ATOM 716 N N . TRP A 1 85 ? -17.887 -0.944 2.340 1.00 98.19 85 TRP A N 1
ATOM 717 C CA . TRP A 1 85 ? -18.050 -0.275 3.631 1.00 98.19 85 TRP A CA 1
ATOM 718 C C . TRP A 1 85 ? -16.752 0.412 4.091 1.00 98.19 85 TRP A C 1
ATOM 720 O O . TRP A 1 85 ? -16.756 1.592 4.436 1.00 98.19 85 TRP A O 1
ATOM 730 N N . LEU A 1 86 ? -15.616 -0.288 4.028 1.00 97.88 86 LEU A N 1
ATOM 731 C CA . LEU A 1 86 ? -14.313 0.234 4.454 1.00 97.88 86 LEU A CA 1
ATOM 732 C C . LEU A 1 86 ? -13.881 1.459 3.635 1.00 97.88 86 LEU A C 1
ATOM 734 O O . LEU A 1 86 ? -13.304 2.382 4.201 1.00 97.88 86 LEU A O 1
ATOM 738 N N . LYS A 1 87 ? -14.234 1.538 2.344 1.00 96.81 87 LYS A N 1
ATOM 739 C CA . LYS A 1 87 ? -13.960 2.717 1.497 1.00 96.81 87 LYS A CA 1
ATOM 740 C C . LYS A 1 87 ? -14.599 4.014 2.009 1.00 96.81 87 LYS A C 1
ATOM 742 O O . LYS A 1 87 ? -14.154 5.074 1.591 1.00 96.81 87 LYS A O 1
ATOM 747 N N . PHE A 1 88 ? -15.617 3.944 2.870 1.00 96.38 88 PHE A N 1
ATOM 748 C CA . PHE A 1 88 ? -16.286 5.120 3.447 1.00 96.38 88 PHE A CA 1
ATOM 749 C C . PHE A 1 88 ? -16.019 5.316 4.941 1.00 96.38 88 PHE A C 1
ATOM 751 O O . PHE A 1 88 ? -16.238 6.407 5.458 1.00 96.38 88 PHE A O 1
ATOM 758 N N . HIS A 1 89 ? -15.583 4.269 5.639 1.00 96.19 89 HIS A N 1
ATOM 759 C CA . HIS A 1 89 ? -15.490 4.273 7.098 1.00 96.19 89 HIS A CA 1
ATOM 760 C C . HIS A 1 89 ? -14.071 4.053 7.628 1.00 96.19 89 HIS A C 1
ATOM 762 O O . HIS A 1 89 ? -13.826 4.302 8.805 1.00 96.19 89 HIS A O 1
ATOM 768 N N . ASP A 1 90 ? -13.141 3.586 6.792 1.00 95.44 90 ASP A N 1
ATOM 769 C CA . ASP A 1 90 ? -11.794 3.213 7.220 1.00 95.44 90 ASP A CA 1
ATOM 770 C C . ASP A 1 90 ? -10.781 3.274 6.066 1.00 95.44 90 ASP A C 1
ATOM 772 O O . ASP A 1 90 ? -10.097 2.307 5.716 1.00 95.44 90 ASP A O 1
ATOM 776 N N . GLU A 1 91 ? -10.716 4.443 5.431 1.00 94.44 91 GLU A N 1
ATOM 777 C CA . GLU A 1 91 ? -9.848 4.686 4.278 1.00 94.44 91 GLU A CA 1
ATOM 778 C C . GLU A 1 91 ? -8.367 4.468 4.618 1.00 94.44 91 GLU A C 1
ATOM 780 O O . GLU A 1 91 ? -7.636 3.877 3.827 1.00 94.44 91 GLU A O 1
ATOM 785 N N . ALA A 1 92 ? -7.938 4.884 5.815 1.00 92.25 92 ALA A N 1
ATOM 786 C CA . ALA A 1 92 ? -6.555 4.762 6.269 1.00 92.25 92 ALA A CA 1
ATOM 787 C C . ALA A 1 92 ? -6.085 3.301 6.328 1.00 92.25 92 ALA A C 1
ATOM 789 O O . ALA A 1 92 ? -4.962 2.996 5.926 1.00 92.25 92 ALA A O 1
ATOM 790 N N . PHE A 1 93 ? -6.948 2.383 6.778 1.00 94.62 93 PHE A N 1
ATOM 791 C CA . PHE A 1 93 ? -6.659 0.952 6.743 1.00 94.62 93 PHE A CA 1
ATOM 792 C C . PHE A 1 93 ? -6.435 0.462 5.312 1.00 94.62 93 PHE A C 1
ATOM 794 O O . PHE A 1 93 ? -5.388 -0.120 5.030 1.00 94.62 93 PHE A O 1
ATOM 801 N N . LEU A 1 94 ? -7.371 0.745 4.402 1.00 96.06 94 LEU A N 1
ATOM 802 C CA . LEU A 1 94 ? -7.276 0.323 3.003 1.00 96.06 94 LEU A CA 1
ATOM 803 C C . LEU A 1 94 ? -6.047 0.911 2.299 1.00 96.06 94 LEU A C 1
ATOM 805 O O . LEU A 1 94 ? -5.350 0.200 1.577 1.00 96.06 94 LEU A O 1
ATOM 809 N N . GLU A 1 95 ? -5.743 2.187 2.537 1.00 94.50 95 GLU A N 1
ATOM 810 C CA . GLU A 1 95 ? -4.539 2.820 2.002 1.00 94.50 95 GLU A CA 1
ATOM 811 C C . GLU A 1 95 ? -3.266 2.175 2.567 1.00 94.50 95 GLU A C 1
ATOM 813 O O . GLU A 1 95 ? -2.335 1.922 1.803 1.00 94.50 95 GLU A O 1
ATOM 818 N N . SER A 1 96 ? -3.230 1.836 3.863 1.00 93.69 96 SER A N 1
ATOM 819 C CA . SER A 1 96 ? -2.074 1.163 4.474 1.00 93.69 96 SER A CA 1
ATOM 820 C C . SER A 1 96 ? -1.807 -0.223 3.883 1.00 93.69 96 SER A C 1
ATOM 822 O O . SER A 1 96 ? -0.646 -0.568 3.660 1.00 93.69 96 SER A O 1
ATOM 824 N N . LEU A 1 97 ? -2.856 -0.995 3.566 1.00 95.12 97 LEU A N 1
ATOM 825 C CA . LEU A 1 97 ? -2.708 -2.319 2.953 1.00 95.12 97 LEU A CA 1
ATOM 826 C C . LEU A 1 97 ? -1.889 -2.230 1.663 1.00 95.12 97 LEU A C 1
ATOM 828 O O . LEU A 1 97 ? -0.961 -3.008 1.464 1.00 95.12 97 LEU A O 1
ATOM 832 N N . VAL A 1 98 ? -2.169 -1.228 0.832 1.00 95.88 98 VAL A N 1
ATOM 833 C CA . VAL A 1 98 ? -1.453 -1.015 -0.429 1.00 95.88 98 VAL A CA 1
ATOM 834 C C . VAL A 1 98 ? -0.101 -0.332 -0.196 1.00 95.88 98 VAL A C 1
ATOM 836 O O . VAL A 1 98 ? 0.933 -0.882 -0.559 1.00 95.88 98 VAL A O 1
ATOM 839 N N . LYS A 1 99 ? -0.088 0.849 0.437 1.00 93.00 99 LYS A N 1
ATOM 840 C CA . LYS A 1 99 ? 1.087 1.740 0.515 1.00 93.00 99 LYS A CA 1
ATOM 841 C C . LYS A 1 99 ? 2.171 1.275 1.491 1.00 93.00 99 LYS A C 1
ATOM 843 O O . LYS A 1 99 ? 3.318 1.693 1.377 1.00 93.00 99 LYS A O 1
ATOM 848 N N . VAL A 1 100 ? 1.810 0.467 2.489 1.00 91.38 100 VAL A N 1
ATOM 849 C CA . VAL A 1 100 ? 2.739 -0.006 3.532 1.00 91.38 100 VAL A CA 1
ATOM 850 C C . VAL A 1 100 ? 3.015 -1.494 3.378 1.00 91.38 100 VAL A C 1
ATOM 852 O O . VAL A 1 100 ? 4.168 -1.908 3.477 1.00 91.38 100 VAL A O 1
ATOM 855 N N . PHE A 1 101 ? 1.976 -2.295 3.130 1.00 91.94 101 PHE A N 1
ATOM 856 C CA . PHE A 1 101 ? 2.099 -3.754 3.086 1.00 91.94 101 PHE A CA 1
ATOM 857 C C . PHE A 1 101 ? 2.217 -4.330 1.670 1.00 91.94 101 PHE A C 1
ATOM 859 O O . PHE A 1 101 ? 2.516 -5.515 1.539 1.00 91.94 101 PHE A O 1
ATOM 866 N N . GLY A 1 102 ? 2.041 -3.523 0.619 1.00 94.69 102 GLY A N 1
ATOM 867 C CA . GLY A 1 102 ? 2.160 -3.988 -0.764 1.00 94.69 102 GLY A CA 1
ATOM 868 C C . GLY A 1 102 ? 1.056 -4.963 -1.177 1.00 94.69 102 GLY A C 1
ATOM 869 O O . GLY A 1 102 ? 1.283 -5.817 -2.028 1.00 94.69 102 GLY A O 1
ATOM 870 N N . TYR A 1 103 ? -0.128 -4.870 -0.566 1.00 95.25 103 TYR A N 1
ATOM 871 C CA . TYR A 1 103 ? -1.284 -5.704 -0.891 1.00 95.25 103 TYR A CA 1
ATOM 872 C C . TYR A 1 103 ? -1.924 -5.236 -2.209 1.00 95.25 103 TYR A C 1
ATOM 874 O O . TYR A 1 103 ? -2.860 -4.437 -2.223 1.00 95.25 103 TYR A O 1
ATOM 882 N N . VAL A 1 104 ? -1.359 -5.698 -3.328 1.00 96.69 104 VAL A N 1
ATOM 883 C CA . VAL A 1 104 ? -1.709 -5.267 -4.697 1.00 96.69 104 VAL A CA 1
ATOM 884 C C . VAL A 1 104 ? -2.534 -6.292 -5.487 1.00 96.69 104 VAL A C 1
ATOM 886 O O . VAL A 1 104 ? -2.918 -6.026 -6.624 1.00 96.69 104 VAL A O 1
ATOM 889 N N . GLU A 1 105 ? -2.826 -7.452 -4.896 1.00 93.56 105 GLU A N 1
ATOM 890 C CA . GLU A 1 105 ? -3.557 -8.548 -5.552 1.00 93.56 105 GLU A CA 1
ATOM 891 C C . GLU A 1 105 ? -5.029 -8.193 -5.837 1.00 93.56 105 GLU A C 1
ATOM 893 O O . GLU A 1 105 ? -5.571 -8.549 -6.887 1.00 93.56 105 GLU A O 1
ATOM 898 N N . ASP A 1 106 ? -5.674 -7.442 -4.937 1.00 96.31 106 ASP A N 1
ATOM 899 C CA . ASP A 1 106 ? -7.029 -6.931 -5.146 1.00 96.31 106 ASP A CA 1
ATOM 900 C C . ASP A 1 106 ? -6.998 -5.706 -6.074 1.00 96.31 106 ASP A C 1
ATOM 902 O O . ASP A 1 106 ? -6.690 -4.581 -5.669 1.00 96.31 106 ASP A O 1
ATOM 906 N N . ARG A 1 107 ? -7.369 -5.921 -7.341 1.00 95.81 107 ARG A N 1
ATOM 907 C CA . ARG A 1 107 ? -7.410 -4.870 -8.369 1.00 95.81 107 ARG A CA 1
ATOM 908 C C . ARG A 1 107 ? -8.404 -3.747 -8.056 1.00 95.81 107 ARG A C 1
ATOM 910 O O . ARG A 1 107 ? -8.133 -2.600 -8.415 1.00 95.81 107 ARG A O 1
ATOM 917 N N . ASP A 1 108 ? -9.527 -4.038 -7.396 1.00 96.12 108 ASP A N 1
ATOM 918 C CA . ASP A 1 108 ? -10.544 -3.032 -7.056 1.00 96.12 108 ASP A CA 1
ATOM 919 C C . ASP A 1 108 ? -10.069 -2.124 -5.918 1.00 96.12 108 ASP A C 1
ATOM 921 O O . ASP A 1 108 ? -10.396 -0.928 -5.890 1.00 96.12 108 ASP A O 1
ATOM 925 N N . LEU A 1 109 ? -9.309 -2.679 -4.971 1.00 97.81 109 LEU A N 1
ATOM 926 C CA . LEU A 1 109 ? -8.613 -1.906 -3.948 1.00 97.81 109 LEU A CA 1
ATOM 927 C C . LEU A 1 109 ? -7.457 -1.110 -4.559 1.00 97.81 109 LEU A C 1
ATOM 929 O O . LEU A 1 109 ? -7.401 0.105 -4.362 1.00 97.81 109 LEU A O 1
ATOM 933 N N . LEU A 1 110 ? -6.577 -1.759 -5.329 1.00 97.81 110 LEU A N 1
ATOM 934 C CA . LEU A 1 110 ? -5.403 -1.118 -5.921 1.00 97.81 110 LEU A CA 1
ATOM 935 C C . LEU A 1 110 ? -5.805 0.071 -6.791 1.00 97.81 110 LEU A C 1
ATOM 937 O O . LEU A 1 110 ? -5.271 1.167 -6.626 1.00 97.81 110 LEU A O 1
ATOM 941 N N . LYS A 1 111 ? -6.805 -0.108 -7.663 1.00 96.44 111 LYS A N 1
ATOM 942 C CA . LYS A 1 111 ? -7.346 0.981 -8.480 1.00 96.44 111 LYS A CA 1
ATOM 943 C C . LYS A 1 111 ? -7.910 2.108 -7.619 1.00 96.44 111 LYS A C 1
ATOM 945 O O . LYS A 1 111 ? -7.705 3.273 -7.944 1.00 96.44 111 LYS A O 1
ATOM 950 N N . TRP A 1 112 ? -8.620 1.789 -6.538 1.00 96.12 112 TRP A N 1
ATOM 951 C CA . TRP A 1 112 ? -9.196 2.801 -5.652 1.00 96.12 112 TRP A CA 1
ATOM 952 C C . TRP A 1 112 ? -8.116 3.613 -4.923 1.00 96.12 112 TRP A C 1
ATOM 954 O O . TRP A 1 112 ? -8.201 4.842 -4.916 1.00 96.12 112 TRP A O 1
ATOM 964 N N . VAL A 1 113 ? -7.079 2.964 -4.379 1.00 95.25 113 VAL A N 1
ATOM 965 C CA . VAL A 1 113 ? -5.946 3.655 -3.733 1.00 95.25 113 VAL A CA 1
ATOM 966 C C . VAL A 1 113 ? -5.153 4.470 -4.752 1.00 95.25 113 VAL A C 1
ATOM 968 O O . VAL A 1 113 ? -4.801 5.618 -4.473 1.00 95.25 113 VAL A O 1
ATOM 971 N N . LEU A 1 114 ? -4.918 3.921 -5.947 1.00 93.44 114 LEU A N 1
ATOM 972 C CA . LEU A 1 114 ? -4.243 4.620 -7.036 1.00 93.44 114 LEU A CA 1
ATOM 973 C C . LEU A 1 114 ? -5.026 5.869 -7.453 1.00 93.44 114 LEU A C 1
ATOM 975 O O . LEU A 1 114 ? -4.493 6.970 -7.419 1.00 93.44 114 LEU A O 1
ATOM 979 N N . ASP A 1 115 ? -6.316 5.731 -7.763 1.00 91.88 115 ASP A N 1
ATOM 980 C CA . ASP A 1 115 ? -7.167 6.855 -8.162 1.00 91.88 115 ASP A CA 1
ATOM 981 C C . ASP A 1 115 ? -7.220 7.956 -7.109 1.00 91.88 115 ASP A C 1
ATOM 983 O O . ASP A 1 115 ? -7.365 9.119 -7.467 1.00 91.88 115 ASP A O 1
ATOM 987 N N . ARG A 1 116 ? -7.151 7.610 -5.821 1.00 89.69 116 ARG A N 1
ATOM 988 C CA . ARG A 1 116 ? -7.116 8.585 -4.727 1.00 89.69 116 ARG A CA 1
ATOM 989 C C . ARG A 1 116 ? -5.770 9.276 -4.602 1.00 89.69 116 ARG A C 1
ATOM 991 O O . ARG A 1 116 ? -5.737 10.496 -4.493 1.00 89.69 116 ARG A O 1
ATOM 998 N N . SER A 1 117 ? -4.685 8.514 -4.682 1.00 86.88 117 SER A N 1
ATOM 999 C CA . SER A 1 117 ? -3.321 9.038 -4.542 1.00 86.88 117 SER A CA 1
ATOM 1000 C C . SER A 1 117 ? -2.926 9.968 -5.695 1.00 86.88 117 SER A C 1
ATOM 1002 O O . SER A 1 117 ? -1.970 10.722 -5.577 1.00 86.88 117 SER A O 1
ATOM 1004 N N . LEU A 1 118 ? -3.683 9.943 -6.798 1.00 83.31 118 LEU A N 1
ATOM 1005 C CA . LEU A 1 118 ? -3.475 10.787 -7.976 1.00 83.31 118 LEU A CA 1
ATOM 1006 C C . LEU A 1 118 ? -4.455 11.973 -8.091 1.00 83.31 118 LEU A C 1
ATOM 1008 O O . LEU A 1 118 ? -4.494 12.619 -9.140 1.00 83.31 118 LEU A O 1
ATOM 1012 N N . ARG A 1 119 ? -5.285 12.256 -7.071 1.00 76.31 119 ARG A N 1
ATOM 1013 C CA . ARG A 1 119 ? -6.304 13.330 -7.127 1.00 76.31 119 ARG A CA 1
ATOM 1014 C C . ARG A 1 119 ? -5.757 14.744 -6.947 1.00 76.31 119 ARG A C 1
ATOM 1016 O O . ARG A 1 119 ? -6.294 15.644 -7.589 1.00 76.31 119 ARG A O 1
ATOM 1023 N N . ASP A 1 120 ? -4.734 14.939 -6.118 1.00 60.91 120 ASP A N 1
ATOM 1024 C CA . ASP A 1 120 ? -4.280 16.277 -5.718 1.00 60.91 120 ASP A CA 1
ATOM 1025 C C . ASP A 1 120 ? -3.055 16.768 -6.500 1.00 60.91 120 ASP A C 1
ATOM 1027 O O . ASP A 1 120 ? -2.407 16.036 -7.237 1.00 60.91 120 ASP A O 1
ATOM 1031 N N . ASP A 1 121 ? -2.776 18.067 -6.433 1.00 57.50 121 ASP A N 1
ATOM 1032 C CA . ASP A 1 121 ? -1.761 18.742 -7.254 1.00 57.50 121 ASP A CA 1
ATOM 1033 C C . ASP A 1 121 ? -0.330 18.609 -6.698 1.00 57.50 121 ASP A C 1
ATOM 1035 O O . ASP A 1 121 ? 0.624 18.653 -7.471 1.00 57.50 121 ASP A O 1
ATOM 1039 N N . LYS A 1 122 ? -0.173 18.396 -5.380 1.00 50.25 122 LYS A N 1
ATOM 1040 C CA . LYS A 1 122 ? 1.071 18.736 -4.658 1.00 50.25 122 LYS A CA 1
ATOM 1041 C C . LYS A 1 122 ? 1.755 17.615 -3.865 1.00 50.25 122 LYS A C 1
ATOM 1043 O O . LYS A 1 122 ? 2.747 17.903 -3.204 1.00 50.25 122 LYS A O 1
ATOM 1048 N N . SER A 1 123 ? 1.297 16.361 -3.918 1.00 54.78 123 SER A N 1
ATOM 1049 C CA . SER A 1 123 ? 1.891 15.272 -3.109 1.00 54.78 123 SER A CA 1
ATOM 1050 C C . SER A 1 123 ? 1.975 13.912 -3.818 1.00 54.78 123 SER A C 1
ATOM 1052 O O . SER A 1 123 ? 1.879 12.874 -3.168 1.00 54.78 123 SER A O 1
ATOM 1054 N N . ASN A 1 124 ? 2.122 13.882 -5.147 1.00 69.81 124 ASN A N 1
ATOM 1055 C CA . ASN A 1 124 ? 1.793 12.666 -5.904 1.00 69.81 124 ASN A CA 1
ATOM 1056 C C . ASN A 1 124 ? 2.963 11.718 -6.201 1.00 69.81 124 ASN A C 1
ATOM 1058 O O . ASN A 1 124 ? 2.706 10.537 -6.409 1.00 69.81 124 ASN A O 1
ATOM 1062 N N . GLU A 1 125 ? 4.219 12.176 -6.243 1.00 79.62 125 GLU A N 1
ATOM 1063 C CA . GLU A 1 125 ? 5.340 11.286 -6.602 1.00 79.62 125 GLU A CA 1
ATOM 1064 C C . GLU A 1 125 ? 5.655 10.282 -5.488 1.00 79.62 125 GLU A C 1
ATOM 1066 O O . GLU A 1 125 ? 5.658 9.077 -5.722 1.00 79.62 125 GLU A O 1
ATOM 1071 N N . GLU A 1 126 ? 5.866 10.764 -4.261 1.00 82.38 126 GLU A N 1
ATOM 1072 C CA . GLU A 1 126 ? 6.200 9.907 -3.118 1.00 82.38 126 GLU A CA 1
ATOM 1073 C C . GLU A 1 126 ? 5.061 8.930 -2.793 1.00 82.38 126 GLU A C 1
ATOM 1075 O O . GLU A 1 126 ? 5.295 7.740 -2.582 1.00 82.38 126 GLU A O 1
ATOM 1080 N N . GLU A 1 127 ? 3.814 9.409 -2.817 1.00 86.25 127 GLU A N 1
ATOM 1081 C CA . GLU A 1 127 ? 2.633 8.569 -2.602 1.00 86.25 127 GLU A CA 1
ATOM 1082 C C . GLU A 1 127 ? 2.481 7.510 -3.693 1.00 86.25 127 GLU A C 1
ATOM 1084 O O . GLU A 1 127 ? 2.146 6.362 -3.399 1.00 86.25 127 GLU A O 1
ATOM 1089 N N . PHE A 1 128 ? 2.783 7.854 -4.946 1.00 90.00 128 PHE A N 1
ATOM 1090 C CA . PHE A 1 128 ? 2.810 6.877 -6.022 1.00 90.00 128 PHE A CA 1
ATOM 1091 C C . PHE A 1 128 ? 3.930 5.847 -5.829 1.00 90.00 128 PHE A C 1
ATOM 1093 O O . PHE A 1 128 ? 3.689 4.651 -6.000 1.00 90.00 128 PHE A O 1
ATOM 1100 N N . TYR A 1 129 ? 5.129 6.260 -5.408 1.00 90.00 129 TYR A N 1
ATOM 1101 C CA . TYR A 1 129 ? 6.227 5.324 -5.155 1.00 90.00 129 TYR A CA 1
ATOM 1102 C C . TYR A 1 129 ? 5.935 4.356 -4.006 1.00 90.00 129 TYR A C 1
ATOM 1104 O O . TYR A 1 129 ? 6.335 3.198 -4.099 1.00 90.00 129 TYR A O 1
ATOM 1112 N N . LYS A 1 130 ? 5.179 4.775 -2.981 1.00 91.25 130 LYS A N 1
ATOM 1113 C CA . LYS A 1 130 ? 4.697 3.881 -1.909 1.00 91.25 130 LYS A CA 1
ATOM 1114 C C . LYS A 1 130 ? 3.760 2.784 -2.425 1.00 91.25 130 LYS A C 1
ATOM 1116 O O . LYS A 1 130 ? 3.725 1.697 -1.860 1.00 91.25 130 LYS A O 1
ATOM 1121 N N . ILE A 1 131 ? 3.009 3.052 -3.494 1.00 94.62 131 ILE A N 1
ATOM 1122 C CA . ILE A 1 131 ? 2.171 2.046 -4.171 1.00 94.62 131 ILE A CA 1
ATOM 1123 C C . ILE A 1 131 ? 3.025 1.173 -5.099 1.00 94.62 131 ILE A C 1
ATOM 1125 O O . ILE A 1 131 ? 2.785 -0.024 -5.222 1.00 94.62 131 ILE A O 1
ATOM 1129 N N . LEU A 1 132 ? 4.010 1.773 -5.771 1.00 94.62 132 LEU A N 1
ATOM 1130 C CA . LEU A 1 132 ? 4.853 1.119 -6.769 1.00 94.62 132 LEU A CA 1
ATOM 1131 C C . LEU A 1 132 ? 5.842 0.121 -6.158 1.00 94.62 132 LEU A C 1
ATOM 1133 O O . LEU A 1 132 ? 6.119 -0.919 -6.757 1.00 94.62 132 LEU A O 1
ATOM 1137 N N . VAL A 1 133 ? 6.419 0.461 -5.004 1.00 95.31 133 VAL A N 1
ATOM 1138 C CA . VAL A 1 133 ? 7.477 -0.319 -4.364 1.00 95.31 133 VAL A CA 1
ATOM 1139 C C . VAL A 1 133 ? 7.228 -0.430 -2.868 1.00 95.31 133 VAL A C 1
ATOM 1141 O O . VAL A 1 133 ? 7.077 0.570 -2.172 1.00 95.31 133 VAL A O 1
ATOM 1144 N N . THR A 1 134 ? 7.290 -1.652 -2.346 1.00 93.94 134 THR A N 1
ATOM 1145 C CA . THR A 1 134 ? 7.214 -1.907 -0.903 1.00 93.94 134 THR A CA 1
ATOM 1146 C C . THR A 1 134 ? 8.546 -2.403 -0.369 1.00 93.94 134 THR A C 1
ATOM 1148 O O . THR A 1 134 ? 9.157 -3.316 -0.928 1.00 93.94 134 THR A O 1
ATOM 1151 N N . LYS A 1 135 ? 8.980 -1.837 0.761 1.00 91.25 135 LYS A N 1
ATOM 1152 C CA . LYS A 1 135 ? 10.084 -2.382 1.550 1.00 91.25 135 LYS A CA 1
ATOM 1153 C C . LYS A 1 135 ? 9.545 -3.422 2.527 1.00 91.25 135 LYS A C 1
ATOM 1155 O O . LYS A 1 135 ? 8.835 -3.099 3.476 1.00 91.25 135 LYS A O 1
ATOM 1160 N N . THR A 1 136 ? 9.896 -4.670 2.279 1.00 88.12 136 THR A N 1
ATOM 1161 C CA . THR A 1 136 ? 9.532 -5.827 3.106 1.00 88.12 136 THR A CA 1
ATOM 1162 C C . THR A 1 136 ? 10.247 -5.818 4.460 1.00 88.12 136 THR A C 1
ATOM 1164 O O . THR A 1 136 ? 11.231 -5.101 4.671 1.00 88.12 136 THR A O 1
ATOM 1167 N N . CYS A 1 137 ? 9.763 -6.633 5.403 1.00 85.19 137 CYS A N 1
ATOM 1168 C CA . CYS A 1 137 ? 10.358 -6.754 6.736 1.00 85.19 137 CYS A CA 1
ATOM 1169 C C . CYS A 1 137 ? 11.798 -7.299 6.718 1.00 85.19 137 CYS A C 1
ATOM 1171 O O . CYS A 1 137 ? 12.557 -7.008 7.639 1.00 85.19 137 CYS A O 1
ATOM 1173 N N . ASP A 1 138 ? 12.193 -8.039 5.680 1.00 88.06 138 ASP A N 1
ATOM 1174 C CA . ASP A 1 138 ? 13.567 -8.492 5.434 1.00 88.06 138 ASP A CA 1
ATOM 1175 C C . ASP A 1 138 ? 14.406 -7.472 4.639 1.00 88.06 138 ASP A C 1
ATOM 1177 O O . ASP A 1 138 ? 15.463 -7.806 4.109 1.00 88.06 138 ASP A O 1
ATOM 1181 N N . ASN A 1 139 ? 13.964 -6.208 4.599 1.00 85.56 139 ASN A N 1
ATOM 1182 C CA . ASN A 1 139 ? 14.611 -5.074 3.935 1.00 85.56 139 ASN A CA 1
ATOM 1183 C C . ASN A 1 139 ? 14.764 -5.205 2.413 1.00 85.56 139 ASN A C 1
ATOM 1185 O O . ASN A 1 139 ? 15.533 -4.449 1.824 1.00 85.56 139 ASN A O 1
ATOM 1189 N N . LYS A 1 140 ? 14.015 -6.099 1.759 1.00 90.75 140 LYS A N 1
ATOM 1190 C CA . LYS A 1 140 ? 13.990 -6.196 0.294 1.00 90.75 140 LYS A CA 1
ATOM 1191 C C . LYS A 1 140 ? 12.944 -5.265 -0.301 1.00 90.75 140 LYS A C 1
ATOM 1193 O O . LYS A 1 140 ? 11.846 -5.126 0.241 1.00 90.75 140 LYS A O 1
ATOM 1198 N N . TYR A 1 141 ? 13.251 -4.692 -1.456 1.00 93.38 141 TYR A N 1
ATOM 1199 C CA . TYR A 1 141 ? 12.315 -3.858 -2.204 1.00 93.38 141 TYR A CA 1
ATOM 1200 C C . TYR A 1 141 ? 11.569 -4.689 -3.251 1.00 93.38 141 TYR A C 1
ATOM 1202 O O . TYR A 1 141 ? 12.171 -5.254 -4.168 1.00 93.38 141 TYR A O 1
ATOM 1210 N N . VAL A 1 142 ? 10.248 -4.762 -3.126 1.00 95.19 142 VAL A N 1
ATOM 1211 C CA . VAL A 1 142 ? 9.357 -5.460 -4.060 1.00 95.19 142 VAL A CA 1
ATOM 1212 C C . VAL A 1 142 ? 8.719 -4.428 -4.974 1.00 95.19 142 VAL A C 1
ATOM 1214 O O . VAL A 1 142 ? 8.128 -3.473 -4.488 1.00 95.19 142 VAL A O 1
ATOM 1217 N N . PHE A 1 143 ? 8.872 -4.614 -6.284 1.00 96.75 143 PHE A N 1
ATOM 1218 C CA . PHE A 1 143 ? 8.247 -3.778 -7.306 1.00 96.75 143 PHE A CA 1
ATOM 1219 C C . PHE A 1 143 ? 6.918 -4.404 -7.727 1.00 96.75 143 PHE A C 1
ATOM 1221 O O . PHE A 1 143 ? 6.892 -5.586 -8.072 1.00 96.75 143 PHE A O 1
ATOM 1228 N N . HIS A 1 144 ? 5.859 -3.601 -7.759 1.00 97.50 144 HIS A N 1
ATOM 1229 C CA . HIS A 1 144 ? 4.494 -4.039 -8.040 1.00 97.50 144 HIS A CA 1
ATOM 1230 C C . HIS A 1 144 ? 4.103 -3.700 -9.477 1.00 97.50 144 HIS A C 1
ATOM 1232 O O . HIS A 1 144 ? 3.654 -2.593 -9.787 1.00 97.50 144 HIS A O 1
ATOM 1238 N N . LYS A 1 145 ? 4.280 -4.660 -10.389 1.00 96.69 145 LYS A N 1
ATOM 1239 C CA . LYS A 1 145 ? 3.902 -4.500 -11.807 1.00 96.69 145 LYS A CA 1
ATOM 1240 C C . LYS A 1 145 ? 2.388 -4.337 -11.990 1.00 96.69 145 LYS A C 1
ATOM 1242 O O . LYS A 1 145 ? 1.946 -3.729 -12.963 1.00 96.69 145 LYS A O 1
ATOM 1247 N N . GLU A 1 146 ? 1.615 -4.837 -11.030 1.00 98.06 146 GLU A N 1
ATOM 1248 C CA . GLU A 1 146 ? 0.156 -4.807 -10.944 1.00 98.06 146 GLU A CA 1
ATOM 1249 C C . GLU A 1 146 ? -0.375 -3.373 -11.064 1.00 98.06 146 GLU A C 1
ATOM 1251 O O . GLU A 1 146 ? -1.436 -3.147 -11.645 1.00 98.06 146 GLU A O 1
ATOM 1256 N N . VAL A 1 147 ? 0.401 -2.385 -10.604 1.00 96.81 147 VAL A N 1
ATOM 1257 C CA . VAL A 1 147 ? 0.096 -0.956 -10.756 1.00 96.81 147 VAL A CA 1
ATOM 1258 C C . VAL A 1 147 ? -0.062 -0.585 -12.233 1.00 96.81 147 VAL A C 1
ATOM 1260 O O . VAL A 1 147 ? -1.065 0.015 -12.621 1.00 96.81 147 VAL A O 1
ATOM 1263 N N . PHE A 1 148 ? 0.884 -0.992 -13.081 1.00 95.75 148 PHE A N 1
ATOM 1264 C CA . PHE A 1 148 ? 0.822 -0.737 -14.522 1.00 95.75 148 PHE A CA 1
ATOM 1265 C C . PHE A 1 148 ? -0.248 -1.578 -15.208 1.00 95.75 148 PHE A C 1
ATOM 1267 O O . PHE A 1 148 ? -0.881 -1.098 -16.145 1.00 95.75 148 PHE A O 1
ATOM 1274 N N . GLU A 1 149 ? -0.488 -2.806 -14.744 1.00 96.75 149 GLU A N 1
ATOM 1275 C CA . GLU A 1 149 ? -1.571 -3.645 -15.266 1.00 96.75 149 GLU A CA 1
ATOM 1276 C C . GLU A 1 149 ? -2.941 -2.987 -15.043 1.00 96.75 149 GLU A C 1
ATOM 1278 O O . GLU A 1 149 ? -3.745 -2.912 -15.976 1.00 96.75 149 GLU A O 1
ATOM 1283 N N . VAL A 1 150 ? -3.185 -2.436 -13.847 1.00 97.00 150 VAL A N 1
ATOM 1284 C CA . VAL A 1 150 ? -4.400 -1.668 -13.531 1.00 97.00 150 VAL A CA 1
ATOM 1285 C C . VAL A 1 150 ? -4.503 -0.418 -14.404 1.00 97.00 150 VAL A C 1
ATOM 1287 O O . VAL A 1 150 ? -5.567 -0.150 -14.966 1.00 97.00 150 VAL A O 1
ATOM 1290 N N . MET A 1 151 ? -3.408 0.327 -14.586 1.00 95.31 151 MET A N 1
ATOM 1291 C CA . MET A 1 151 ? -3.401 1.502 -15.465 1.00 95.31 151 MET A CA 1
ATOM 1292 C C . MET A 1 151 ? -3.684 1.145 -16.934 1.00 95.31 151 MET A C 1
ATOM 1294 O O . MET A 1 151 ? -4.428 1.854 -17.618 1.00 95.31 151 MET A O 1
ATOM 1298 N N . ALA A 1 152 ? -3.120 0.040 -17.424 1.00 94.69 152 ALA A N 1
ATOM 1299 C CA . ALA A 1 152 ? -3.287 -0.432 -18.796 1.00 94.69 152 ALA A CA 1
ATOM 1300 C C . ALA A 1 152 ? -4.709 -0.944 -19.076 1.00 94.69 152 ALA A C 1
ATOM 1302 O O . ALA A 1 152 ? -5.209 -0.787 -20.193 1.00 94.69 152 ALA A O 1
ATOM 1303 N N . GLN A 1 153 ? -5.379 -1.520 -18.075 1.00 95.25 153 GLN A N 1
ATOM 1304 C CA . GLN A 1 153 ? -6.742 -2.056 -18.190 1.00 95.25 153 GLN A CA 1
ATOM 1305 C C . GLN A 1 153 ? -7.840 -1.023 -17.894 1.00 95.25 153 GLN A C 1
ATOM 1307 O O . GLN A 1 153 ? -9.019 -1.311 -18.096 1.00 95.25 153 GLN A O 1
ATOM 1312 N N . ALA A 1 154 ? -7.482 0.177 -17.433 1.00 94.44 154 ALA A N 1
ATOM 1313 C CA . ALA A 1 154 ? -8.447 1.222 -17.122 1.00 94.44 154 ALA A CA 1
ATOM 1314 C C . ALA A 1 154 ? -9.188 1.754 -18.361 1.00 94.44 154 ALA A C 1
ATOM 1316 O O . ALA A 1 154 ? -8.693 1.701 -19.494 1.00 94.44 154 ALA A O 1
ATOM 1317 N N . ASP A 1 155 ? -10.371 2.329 -18.123 1.00 94.38 155 ASP A N 1
ATOM 1318 C CA . ASP A 1 155 ? -11.150 3.019 -19.148 1.00 94.38 155 ASP A CA 1
ATOM 1319 C C . ASP A 1 155 ? -10.370 4.199 -19.752 1.00 94.38 155 ASP A C 1
ATOM 1321 O O . ASP A 1 155 ? -9.426 4.723 -19.157 1.00 94.38 155 ASP A O 1
ATOM 1325 N N . ALA A 1 156 ? -10.775 4.650 -20.941 1.00 93.12 156 ALA A N 1
ATOM 1326 C CA . ALA A 1 156 ? -10.048 5.674 -21.691 1.00 93.12 156 ALA A CA 1
ATOM 1327 C C . ALA A 1 156 ? -9.819 6.974 -20.897 1.00 93.12 156 ALA A C 1
ATOM 1329 O O . ALA A 1 156 ? -8.766 7.601 -21.033 1.00 93.12 156 ALA A O 1
ATOM 1330 N N . LYS A 1 157 ? -10.774 7.375 -20.044 1.00 91.56 157 LYS A N 1
ATOM 1331 C CA . LYS A 1 157 ? -10.664 8.599 -19.244 1.00 91.56 157 LYS A CA 1
ATOM 1332 C C . LYS A 1 157 ? -9.638 8.423 -18.128 1.00 91.56 157 LYS A C 1
ATOM 1334 O O . LYS A 1 157 ? -8.787 9.296 -17.964 1.00 91.56 157 LYS A O 1
ATOM 1339 N N . SER A 1 158 ? -9.699 7.326 -17.375 1.00 91.19 158 SER A N 1
ATOM 1340 C CA . SER A 1 158 ? -8.713 7.042 -16.324 1.00 91.19 158 SER A CA 1
ATOM 1341 C C . SER A 1 158 ? -7.322 6.776 -16.892 1.00 91.19 158 SER A C 1
ATOM 1343 O O . SER A 1 158 ? -6.353 7.355 -16.409 1.00 91.19 158 SER A O 1
ATOM 1345 N N . LYS A 1 159 ? -7.217 6.007 -17.980 1.00 92.19 159 LYS A N 1
ATOM 1346 C CA . LYS A 1 159 ? -5.946 5.754 -18.668 1.00 92.19 159 LYS A CA 1
ATOM 1347 C C . LYS A 1 159 ? -5.270 7.049 -19.109 1.00 92.19 159 LYS A C 1
ATOM 1349 O O . LYS A 1 159 ? -4.080 7.224 -18.864 1.00 92.19 159 LYS A O 1
ATOM 1354 N N . LYS A 1 160 ? -6.026 7.987 -19.697 1.00 89.69 160 LYS A N 1
ATOM 1355 C CA . LYS A 1 160 ? -5.500 9.312 -20.053 1.00 89.69 160 LYS A CA 1
ATOM 1356 C C . LYS A 1 160 ? -4.926 10.035 -18.832 1.00 89.69 160 LYS A C 1
ATOM 1358 O O . LYS A 1 160 ? -3.807 10.520 -18.904 1.00 89.69 160 LYS A O 1
ATOM 1363 N N .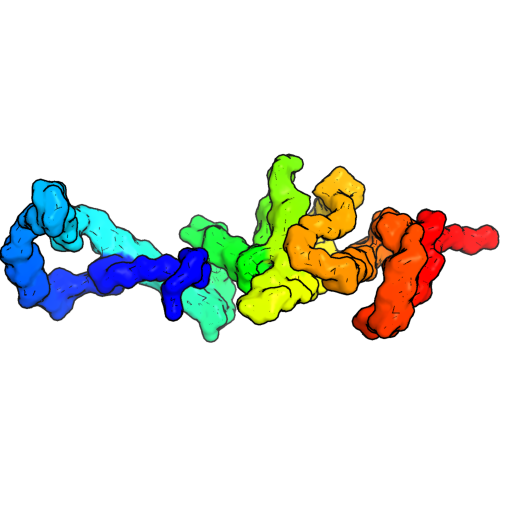 LYS A 1 161 ? -5.643 10.047 -17.703 1.00 89.25 161 LYS A N 1
ATOM 1364 C CA . LYS A 1 161 ? -5.155 10.672 -16.461 1.00 89.25 161 LYS A CA 1
ATOM 1365 C C . LYS A 1 161 ? -3.855 10.045 -15.959 1.00 89.25 161 LYS A C 1
ATOM 1367 O O . LYS A 1 161 ? -2.959 10.776 -15.556 1.00 89.25 161 LYS A O 1
ATOM 1372 N N . TYR A 1 162 ? -3.742 8.717 -15.992 1.00 90.69 162 TYR A N 1
ATOM 1373 C CA . TYR A 1 162 ? -2.512 8.033 -15.589 1.00 90.69 162 TYR A CA 1
ATOM 1374 C C . TYR A 1 162 ? -1.344 8.380 -16.511 1.00 90.69 162 TYR A C 1
ATOM 1376 O O . TYR A 1 162 ? -0.257 8.676 -16.033 1.00 90.69 162 TYR A O 1
ATOM 1384 N N . LEU A 1 163 ? -1.570 8.407 -17.825 1.00 88.94 163 LEU A N 1
ATOM 1385 C CA . LEU A 1 163 ? -0.543 8.798 -18.790 1.00 88.94 163 LEU A CA 1
ATOM 1386 C C . LEU A 1 163 ? -0.115 10.259 -18.611 1.00 88.94 163 LEU A C 1
ATOM 1388 O O . LEU A 1 163 ? 1.079 10.541 -18.624 1.00 88.94 163 LEU A O 1
ATOM 1392 N N . ASP A 1 164 ? -1.065 11.175 -18.405 1.00 86.94 164 ASP A N 1
ATOM 1393 C CA . ASP A 1 164 ? -0.781 12.590 -18.141 1.00 86.94 164 ASP A CA 1
ATOM 1394 C C . ASP A 1 164 ? 0.039 12.753 -16.848 1.00 86.94 164 ASP A C 1
ATOM 1396 O O . ASP A 1 164 ? 0.978 13.549 -16.799 1.00 86.94 164 ASP A O 1
ATOM 1400 N N . PHE A 1 165 ? -0.265 11.954 -15.821 1.00 86.31 165 PHE A N 1
ATOM 1401 C CA . PHE A 1 165 ? 0.495 11.906 -14.576 1.00 86.31 165 PHE A CA 1
ATOM 1402 C C . PHE A 1 165 ? 1.931 11.401 -14.790 1.00 86.31 165 PHE A C 1
ATOM 1404 O O . PHE A 1 165 ? 2.875 12.107 -14.437 1.00 86.31 165 PHE A O 1
ATOM 1411 N N . LEU A 1 166 ? 2.105 10.240 -15.432 1.00 86.56 166 LEU A N 1
ATOM 1412 C CA . LEU A 1 166 ? 3.425 9.653 -15.697 1.00 86.56 166 LEU A CA 1
ATOM 1413 C C . LEU A 1 166 ? 4.298 10.571 -16.569 1.00 86.56 166 LEU A C 1
ATOM 1415 O O . LEU A 1 166 ? 5.492 10.691 -16.322 1.00 86.56 166 LEU A O 1
ATOM 1419 N N . ARG A 1 167 ? 3.720 11.240 -17.577 1.00 79.88 167 ARG A N 1
ATOM 1420 C CA . ARG A 1 167 ? 4.461 12.122 -18.503 1.00 79.88 167 ARG A CA 1
ATOM 1421 C C . ARG A 1 167 ? 4.792 13.482 -17.901 1.00 79.88 167 ARG A C 1
ATOM 1423 O O . ARG A 1 167 ? 5.852 14.031 -18.182 1.00 79.88 167 ARG A O 1
ATOM 1430 N N . GLY A 1 168 ? 3.848 14.062 -17.164 1.00 69.19 168 GLY A N 1
ATOM 1431 C CA . GLY A 1 168 ? 3.909 15.464 -16.761 1.00 69.19 168 GLY A CA 1
ATOM 1432 C C . GLY A 1 168 ? 4.394 15.699 -15.336 1.00 69.19 168 GLY A C 1
ATOM 1433 O O . GLY A 1 168 ? 4.697 16.843 -15.006 1.00 69.19 168 GLY A O 1
ATOM 1434 N N . ARG A 1 169 ? 4.406 14.668 -14.479 1.00 66.44 169 ARG A N 1
ATOM 1435 C CA . ARG A 1 169 ? 4.537 14.854 -13.024 1.00 66.44 169 ARG A CA 1
ATOM 1436 C C . ARG A 1 169 ? 5.407 13.836 -12.298 1.00 66.44 169 ARG A C 1
ATOM 1438 O O . ARG A 1 169 ? 5.456 13.918 -11.081 1.00 66.44 169 ARG A O 1
ATOM 1445 N N . ILE A 1 170 ? 6.024 12.877 -12.987 1.00 69.12 170 ILE A N 1
ATOM 1446 C CA . ILE A 1 170 ? 6.945 11.938 -12.344 1.00 69.12 170 ILE A CA 1
ATOM 1447 C C . ILE A 1 170 ? 8.220 11.805 -13.173 1.00 69.12 170 ILE A C 1
ATOM 1449 O O . ILE A 1 170 ? 8.189 11.564 -14.382 1.00 69.12 170 ILE A O 1
ATOM 1453 N N . ASP A 1 171 ? 9.359 11.939 -12.503 1.00 76.06 171 ASP A N 1
ATOM 1454 C CA . ASP A 1 171 ? 10.637 11.459 -13.014 1.00 76.06 171 ASP A CA 1
ATOM 1455 C C . ASP A 1 171 ? 10.757 9.922 -12.872 1.00 76.06 171 ASP A C 1
ATOM 1457 O O . ASP A 1 171 ? 9.797 9.221 -12.563 1.00 76.06 171 ASP A O 1
ATOM 1461 N N . LEU A 1 172 ? 11.932 9.345 -13.119 1.00 83.94 172 LEU A N 1
ATOM 1462 C CA . LEU A 1 172 ? 12.182 7.971 -12.684 1.00 83.94 172 LEU A CA 1
ATOM 1463 C C . LEU A 1 172 ? 12.059 7.851 -11.153 1.00 83.94 172 LEU A C 1
ATOM 1465 O O . LEU A 1 172 ? 12.423 8.805 -10.460 1.00 83.94 172 LEU A O 1
ATOM 1469 N N . PRO A 1 173 ? 11.631 6.686 -10.622 1.00 84.81 173 PRO A N 1
ATOM 1470 C CA . PRO A 1 173 ? 11.513 6.474 -9.185 1.00 84.81 173 PRO A CA 1
ATOM 1471 C C . PRO A 1 173 ? 12.762 6.888 -8.405 1.00 84.81 173 PRO A C 1
ATOM 1473 O O . PRO A 1 173 ? 13.880 6.513 -8.763 1.00 84.81 173 PRO A O 1
ATOM 1476 N N . LYS A 1 174 ? 12.554 7.654 -7.327 1.00 84.38 174 LYS A N 1
ATOM 1477 C CA . LYS A 1 174 ? 13.596 8.105 -6.393 1.00 84.38 174 LYS A CA 1
ATOM 1478 C C . LYS A 1 174 ? 13.256 7.574 -5.009 1.00 84.38 174 LYS A C 1
ATOM 1480 O O . LYS A 1 174 ? 12.429 8.145 -4.307 1.00 84.38 174 LYS A O 1
ATOM 1485 N N . ILE A 1 175 ? 13.862 6.447 -4.652 1.00 86.25 175 ILE A N 1
ATOM 1486 C CA . ILE A 1 175 ? 13.625 5.763 -3.379 1.00 86.25 175 ILE A CA 1
ATOM 1487 C C . ILE A 1 175 ? 14.918 5.818 -2.571 1.00 86.25 175 ILE A C 1
ATOM 1489 O O . ILE A 1 175 ? 15.978 5.405 -3.040 1.00 86.25 175 ILE A O 1
ATOM 1493 N N . GLU A 1 176 ? 14.834 6.354 -1.357 1.00 86.00 176 GLU A N 1
ATOM 1494 C CA . GLU A 1 176 ? 15.995 6.505 -0.486 1.00 86.00 176 GLU A CA 1
ATOM 1495 C C . GLU A 1 176 ? 16.510 5.154 0.031 1.00 86.00 176 GLU A C 1
ATOM 1497 O O . GLU A 1 176 ? 15.746 4.233 0.329 1.00 86.00 176 GLU A O 1
ATOM 1502 N N . GLY A 1 177 ? 17.832 5.047 0.180 1.00 86.19 177 GLY A N 1
ATOM 1503 C CA . GLY A 1 177 ? 18.476 3.877 0.780 1.00 86.19 177 GLY A CA 1
ATOM 1504 C C . GLY A 1 177 ? 18.542 2.637 -0.116 1.00 86.19 177 GLY A C 1
ATOM 1505 O O . GLY A 1 177 ? 18.762 1.545 0.409 1.00 86.19 177 GLY A O 1
ATOM 1506 N N . LEU A 1 178 ? 18.347 2.783 -1.431 1.00 91.19 178 LEU A N 1
ATOM 1507 C CA . LEU A 1 178 ? 18.634 1.735 -2.412 1.00 91.19 178 LEU A CA 1
ATOM 1508 C C . LEU A 1 178 ? 20.132 1.663 -2.725 1.00 91.19 178 LEU A C 1
ATOM 1510 O O . LEU A 1 178 ? 20.802 2.687 -2.874 1.00 91.19 178 LEU A O 1
ATOM 1514 N N . SER A 1 179 ? 20.651 0.449 -2.900 1.00 93.94 179 SER A N 1
ATOM 1515 C CA . SER A 1 179 ? 21.900 0.249 -3.636 1.00 93.94 179 SER A CA 1
ATOM 1516 C C . SER A 1 179 ? 21.710 0.583 -5.121 1.00 93.94 179 SER A C 1
ATOM 1518 O O . SER A 1 179 ? 20.592 0.545 -5.638 1.00 93.94 179 SER A O 1
ATOM 1520 N N . PHE A 1 180 ? 22.804 0.843 -5.845 1.00 95.00 180 PHE A N 1
ATOM 1521 C CA . PHE A 1 180 ? 22.733 1.086 -7.293 1.00 95.00 180 PHE A CA 1
ATOM 1522 C C . PHE A 1 180 ? 22.032 -0.054 -8.050 1.00 95.00 180 PHE A C 1
ATOM 1524 O O . PHE A 1 180 ? 21.231 0.206 -8.938 1.00 95.00 180 PHE A O 1
ATOM 1531 N N . SER A 1 181 ? 22.289 -1.310 -7.671 1.00 95.31 181 SER A N 1
ATOM 1532 C CA . SER A 1 181 ? 21.667 -2.472 -8.316 1.00 95.31 181 SER A CA 1
ATOM 1533 C C . SER A 1 181 ? 20.146 -2.507 -8.119 1.00 95.31 181 SER A C 1
ATOM 1535 O O . SER A 1 181 ? 19.391 -2.779 -9.055 1.00 95.31 181 SER A O 1
ATOM 1537 N N . GLU A 1 182 ? 19.670 -2.177 -6.915 1.00 95.25 182 GLU A N 1
ATOM 1538 C CA . GLU A 1 182 ? 18.235 -2.117 -6.620 1.00 95.25 182 GLU A CA 1
ATOM 1539 C C . GLU A 1 182 ? 17.550 -0.951 -7.336 1.00 95.25 182 GLU A C 1
ATOM 1541 O O . GLU A 1 182 ? 16.468 -1.134 -7.898 1.00 95.25 182 GLU A O 1
ATOM 1546 N N . ASP A 1 183 ? 18.189 0.219 -7.347 1.00 95.12 183 ASP A N 1
ATOM 1547 C CA . ASP A 1 183 ? 17.716 1.413 -8.048 1.00 95.12 183 ASP A CA 1
ATOM 1548 C C . ASP A 1 183 ? 17.630 1.177 -9.564 1.00 95.12 183 ASP A C 1
ATOM 1550 O O . ASP A 1 183 ? 16.574 1.388 -10.167 1.00 95.12 183 ASP A O 1
ATOM 1554 N N . ALA A 1 184 ? 18.686 0.623 -10.166 1.00 96.00 184 ALA A N 1
ATOM 1555 C CA . ALA A 1 184 ? 18.717 0.238 -11.573 1.00 96.00 184 ALA A CA 1
ATOM 1556 C C . ALA A 1 184 ? 17.606 -0.758 -11.922 1.00 96.00 184 ALA A C 1
ATOM 1558 O O . ALA A 1 184 ? 16.899 -0.570 -12.915 1.00 96.00 184 ALA A O 1
ATOM 1559 N N . ARG A 1 185 ? 17.385 -1.773 -11.075 1.00 96.69 185 ARG A N 1
ATOM 1560 C CA . ARG A 1 185 ? 16.314 -2.754 -11.279 1.00 96.69 185 ARG A CA 1
ATOM 1561 C C . ARG A 1 185 ? 14.933 -2.110 -11.230 1.00 96.69 185 ARG A C 1
ATOM 1563 O O . ARG A 1 185 ? 14.107 -2.389 -12.094 1.00 96.69 185 ARG A O 1
ATOM 1570 N N . ILE A 1 186 ? 14.663 -1.261 -10.240 1.00 96.38 186 ILE A N 1
ATOM 1571 C CA . ILE A 1 186 ? 13.361 -0.595 -10.092 1.00 96.38 186 ILE A CA 1
ATOM 1572 C C . ILE A 1 186 ? 13.093 0.342 -11.270 1.00 96.38 186 ILE A C 1
ATOM 1574 O O . ILE A 1 186 ? 11.998 0.309 -11.832 1.00 96.38 186 ILE A O 1
ATOM 1578 N N . LYS A 1 187 ? 14.087 1.127 -11.695 1.00 95.25 187 LYS A N 1
ATOM 1579 C CA . LYS A 1 187 ? 13.962 2.025 -12.850 1.00 95.25 187 LYS A CA 1
ATOM 1580 C C . LYS A 1 187 ? 13.770 1.263 -14.159 1.00 95.25 187 LYS A C 1
ATOM 1582 O O . LYS A 1 187 ? 12.916 1.642 -14.955 1.00 95.25 187 LYS A O 1
ATOM 1587 N N . ALA A 1 188 ? 14.489 0.158 -14.357 1.00 95.50 188 ALA A N 1
ATOM 1588 C CA . ALA A 1 188 ? 14.294 -0.721 -15.505 1.00 95.50 188 ALA A CA 1
ATOM 1589 C C . ALA A 1 188 ? 12.866 -1.287 -15.548 1.00 95.50 188 ALA A C 1
ATOM 1591 O O . ALA A 1 188 ? 12.186 -1.171 -16.568 1.00 95.50 188 ALA A O 1
ATOM 1592 N N . LEU A 1 189 ? 12.379 -1.841 -14.432 1.00 96.75 189 LEU A N 1
ATOM 1593 C CA . LEU A 1 189 ? 11.013 -2.361 -14.334 1.00 96.75 189 LEU A CA 1
ATOM 1594 C C . LEU A 1 189 ? 9.972 -1.259 -14.569 1.00 96.75 189 LEU A C 1
ATOM 1596 O O . LEU A 1 189 ? 9.011 -1.481 -15.302 1.00 96.75 189 LEU A O 1
ATOM 1600 N N . TYR A 1 190 ? 10.186 -0.065 -14.013 1.00 94.75 190 TYR A N 1
ATOM 1601 C CA . TYR A 1 190 ? 9.332 1.099 -14.239 1.00 94.75 190 TYR A CA 1
ATOM 1602 C C . TYR A 1 190 ? 9.232 1.445 -15.728 1.00 94.75 190 TYR A C 1
ATOM 1604 O O . TYR A 1 190 ? 8.128 1.457 -16.272 1.00 94.75 190 TYR A O 1
ATOM 1612 N N . CYS A 1 191 ? 10.367 1.651 -16.409 1.00 92.75 191 CYS A N 1
ATOM 1613 C CA . CYS A 1 191 ? 10.393 1.945 -17.844 1.00 92.75 191 CYS A CA 1
ATOM 1614 C C . CYS A 1 191 ? 9.690 0.846 -18.642 1.00 92.75 191 CYS A C 1
ATOM 1616 O O . CYS A 1 191 ? 8.815 1.125 -19.457 1.00 92.75 191 CYS A O 1
ATOM 1618 N N . TYR A 1 192 ? 10.029 -0.413 -18.365 1.00 94.69 192 TYR A N 1
ATOM 1619 C CA . TYR A 1 192 ? 9.478 -1.566 -19.060 1.00 94.69 192 TYR A CA 1
ATOM 1620 C C . TYR A 1 192 ? 7.955 -1.650 -18.949 1.00 94.69 192 TYR A C 1
ATOM 1622 O O . TYR A 1 192 ? 7.265 -1.719 -19.967 1.00 94.69 192 TYR A O 1
ATOM 1630 N N . TYR A 1 193 ? 7.416 -1.627 -17.729 1.00 95.12 193 TYR A N 1
ATOM 1631 C CA . TYR A 1 193 ? 5.981 -1.784 -17.512 1.00 95.12 193 TYR A CA 1
ATOM 1632 C C . TYR A 1 193 ? 5.184 -0.535 -17.905 1.00 95.12 193 TYR A C 1
ATOM 1634 O O . TYR A 1 193 ? 4.054 -0.677 -18.376 1.00 95.12 193 TYR A O 1
ATOM 1642 N N . ALA A 1 194 ? 5.779 0.662 -17.849 1.00 92.19 194 ALA A N 1
ATOM 1643 C CA . ALA A 1 194 ? 5.171 1.871 -18.400 1.00 92.19 194 ALA A CA 1
ATOM 1644 C C . ALA A 1 194 ? 4.831 1.698 -19.891 1.00 92.19 194 ALA A C 1
ATOM 1646 O O . ALA A 1 194 ? 3.708 1.996 -20.301 1.00 92.19 194 ALA A O 1
ATOM 1647 N N . THR A 1 195 ? 5.725 1.098 -20.692 1.00 90.88 195 THR A N 1
ATOM 1648 C CA . THR A 1 195 ? 5.448 0.829 -22.122 1.00 90.88 195 THR A CA 1
ATOM 1649 C C . THR A 1 195 ? 4.264 -0.102 -22.371 1.00 90.88 195 THR A C 1
ATOM 1651 O O . THR A 1 195 ? 3.712 -0.111 -23.471 1.00 90.88 195 THR A O 1
ATOM 1654 N N . LYS A 1 196 ? 3.840 -0.882 -21.369 1.00 91.38 196 LYS A N 1
ATOM 1655 C CA . LYS A 1 196 ? 2.679 -1.772 -21.488 1.00 91.38 196 LYS A CA 1
ATOM 1656 C C . LYS A 1 196 ? 1.350 -1.016 -21.339 1.00 91.38 196 LYS A C 1
ATOM 1658 O O . LYS A 1 196 ? 0.322 -1.539 -21.758 1.00 91.38 196 LYS A O 1
ATOM 1663 N N . ILE A 1 197 ? 1.365 0.214 -20.812 1.00 90.44 197 ILE A N 1
ATOM 1664 C CA . ILE A 1 197 ? 0.204 1.121 -20.825 1.00 90.44 197 ILE A CA 1
ATOM 1665 C C . ILE A 1 197 ? 0.058 1.774 -22.205 1.00 90.44 197 ILE A C 1
ATOM 1667 O O . ILE A 1 197 ? -1.030 1.770 -22.781 1.00 90.44 197 ILE A O 1
ATOM 1671 N N . ASP A 1 198 ? 1.152 2.347 -22.712 1.00 85.56 198 ASP A N 1
ATOM 1672 C CA . ASP A 1 198 ? 1.230 3.027 -24.005 1.00 85.56 198 ASP A CA 1
ATOM 1673 C C . ASP A 1 198 ? 2.678 2.997 -24.515 1.00 85.56 198 ASP A C 1
ATOM 1675 O O . ASP A 1 198 ? 3.538 3.711 -23.999 1.00 85.56 198 ASP A O 1
ATOM 1679 N N . LYS A 1 199 ? 2.954 2.160 -25.522 1.00 74.94 199 LYS A N 1
ATOM 1680 C CA . LYS A 1 199 ? 4.317 1.930 -26.033 1.00 74.94 199 LYS A CA 1
ATOM 1681 C C . LYS A 1 199 ? 4.988 3.234 -26.464 1.00 74.94 199 LYS A C 1
ATOM 1683 O O . LYS A 1 199 ? 6.030 3.596 -25.932 1.00 74.94 199 LYS A O 1
ATOM 1688 N N . ASN A 1 200 ? 4.346 3.966 -27.371 1.00 73.06 200 ASN A N 1
ATOM 1689 C CA . ASN A 1 200 ? 4.974 5.087 -28.070 1.00 73.06 200 ASN A CA 1
ATOM 1690 C C . ASN A 1 200 ? 5.376 6.229 -27.133 1.00 73.06 200 ASN A C 1
ATOM 1692 O O . ASN A 1 200 ? 6.444 6.809 -27.299 1.00 73.06 200 ASN A O 1
ATOM 1696 N N . SER A 1 201 ? 4.549 6.550 -26.137 1.00 71.75 201 SER A N 1
ATOM 1697 C CA . SER A 1 201 ? 4.810 7.724 -25.296 1.00 71.75 201 SER A CA 1
ATOM 1698 C C . SER A 1 201 ? 5.629 7.431 -24.046 1.00 71.75 201 SER A C 1
ATOM 1700 O O . SER A 1 201 ? 6.005 8.370 -23.356 1.00 71.75 201 SER A O 1
ATOM 1702 N N . MET A 1 202 ? 5.857 6.163 -23.704 1.00 79.38 202 MET A N 1
ATOM 1703 C CA . MET A 1 202 ? 6.585 5.787 -22.483 1.00 79.38 202 MET A CA 1
ATOM 1704 C C . MET A 1 202 ? 8.054 5.450 -22.768 1.00 79.38 202 MET A C 1
ATOM 1706 O O . MET A 1 202 ? 8.855 5.342 -21.842 1.00 79.38 202 MET A O 1
ATOM 1710 N N . PHE A 1 203 ? 8.448 5.355 -24.042 1.00 79.81 203 PHE A N 1
ATOM 1711 C CA . PHE A 1 203 ? 9.849 5.197 -24.446 1.00 79.81 203 PHE A CA 1
ATOM 1712 C C . PHE A 1 203 ? 10.747 6.356 -23.992 1.00 79.81 203 PHE A C 1
ATOM 1714 O O . PHE A 1 203 ? 11.942 6.162 -23.793 1.00 79.81 203 PHE A O 1
ATOM 1721 N N . SER A 1 204 ? 10.174 7.536 -23.732 1.00 78.31 204 SER A N 1
ATOM 1722 C CA . SER A 1 204 ? 10.895 8.725 -23.262 1.00 78.31 204 SER A CA 1
ATOM 1723 C C . SER A 1 204 ? 11.592 8.557 -21.907 1.00 78.31 204 SER A C 1
ATOM 1725 O O . SER A 1 204 ? 12.382 9.418 -21.525 1.00 78.31 204 SER A O 1
ATOM 1727 N N . PHE A 1 205 ? 11.315 7.487 -21.155 1.00 83.31 205 PHE A N 1
ATOM 1728 C CA . PHE A 1 205 ? 12.023 7.208 -19.905 1.00 83.31 205 PHE A CA 1
ATOM 1729 C C . PHE A 1 205 ? 13.372 6.511 -20.109 1.00 83.31 205 PHE A C 1
ATOM 1731 O O . PHE A 1 205 ? 14.275 6.709 -19.299 1.00 83.31 205 PHE A O 1
ATOM 1738 N N . PHE A 1 206 ? 13.539 5.732 -21.181 1.00 89.06 206 PHE A N 1
ATOM 1739 C CA . PHE A 1 206 ? 14.765 4.965 -21.419 1.00 89.06 206 PHE A CA 1
ATOM 1740 C C . PHE A 1 206 ? 16.025 5.816 -21.629 1.00 89.06 206 PHE A C 1
ATOM 1742 O O . PHE A 1 206 ? 17.059 5.422 -21.092 1.00 89.06 206 PHE A O 1
ATOM 1749 N N . PRO A 1 207 ? 15.976 6.996 -22.281 1.00 89.69 207 PRO A N 1
ATOM 1750 C CA . PRO A 1 207 ? 17.146 7.870 -22.383 1.00 89.69 207 PRO A CA 1
ATOM 1751 C C . PRO A 1 207 ? 17.728 8.335 -21.050 1.00 89.69 207 PRO A C 1
ATOM 1753 O O . PRO A 1 207 ? 18.908 8.648 -20.959 1.00 89.69 207 PRO A O 1
ATOM 1756 N N . LYS A 1 208 ? 16.935 8.327 -19.973 1.00 88.44 208 LYS A N 1
ATOM 1757 C CA . LYS A 1 208 ? 17.428 8.641 -18.623 1.00 88.44 208 LYS A CA 1
ATOM 1758 C C . LYS A 1 208 ? 18.296 7.521 -18.028 1.00 88.44 208 LYS A C 1
ATOM 1760 O O . LYS A 1 208 ? 18.894 7.714 -16.974 1.00 88.44 208 LYS A O 1
ATOM 1765 N N . LEU A 1 209 ? 18.325 6.355 -18.676 1.00 91.69 209 LEU A N 1
ATOM 1766 C CA . LEU A 1 209 ? 19.113 5.172 -18.325 1.00 91.69 209 LEU A CA 1
ATOM 1767 C C . LEU A 1 209 ? 20.185 4.865 -19.389 1.00 91.69 209 LEU A C 1
ATOM 1769 O O . LEU A 1 209 ? 20.723 3.756 -19.420 1.00 91.69 209 LEU A O 1
ATOM 1773 N N . ASP A 1 210 ? 20.474 5.817 -20.279 1.00 91.81 210 ASP A N 1
ATOM 1774 C CA . ASP A 1 210 ? 21.540 5.724 -21.281 1.00 91.81 210 ASP A CA 1
ATOM 1775 C C . ASP A 1 210 ? 22.891 6.117 -20.658 1.00 91.81 210 ASP A C 1
ATOM 1777 O O . ASP A 1 210 ? 23.447 7.181 -20.915 1.00 91.81 210 ASP A O 1
ATOM 1781 N N . ASP A 1 211 ? 23.372 5.268 -19.749 1.00 92.69 211 ASP A N 1
ATOM 1782 C CA . ASP A 1 211 ? 24.679 5.379 -19.097 1.00 92.69 211 ASP A CA 1
ATOM 1783 C C . ASP A 1 211 ? 25.333 3.993 -19.037 1.00 92.69 211 ASP A C 1
ATOM 1785 O O . ASP A 1 211 ? 24.654 2.977 -18.841 1.00 92.69 211 ASP A O 1
ATOM 1789 N N . GLU A 1 212 ? 26.658 3.956 -19.188 1.00 94.88 212 GLU A N 1
ATOM 1790 C CA . GLU A 1 212 ? 27.452 2.723 -19.232 1.00 94.88 212 GLU A CA 1
ATOM 1791 C C . GLU A 1 212 ? 27.207 1.835 -18.002 1.00 94.88 212 GLU A C 1
ATOM 1793 O O . GLU A 1 212 ? 27.054 0.620 -18.138 1.00 94.88 212 GLU A O 1
ATOM 1798 N N . LYS A 1 213 ? 27.045 2.425 -16.808 1.00 96.75 213 LYS A N 1
ATOM 1799 C CA . LYS A 1 213 ? 26.816 1.660 -15.573 1.00 96.75 213 LYS A CA 1
ATOM 1800 C C . LYS A 1 213 ? 25.471 0.946 -15.576 1.00 96.75 213 LYS A C 1
ATOM 1802 O O . LYS A 1 213 ? 25.378 -0.174 -15.074 1.00 96.75 213 LYS A O 1
ATOM 1807 N N . TYR A 1 214 ? 24.421 1.581 -16.104 1.00 96.50 214 TYR A N 1
ATOM 1808 C CA . TYR A 1 214 ? 23.114 0.932 -16.234 1.00 96.50 214 TYR A CA 1
ATOM 1809 C C . TYR A 1 214 ? 23.170 -0.184 -17.276 1.00 96.50 214 TYR A C 1
ATOM 1811 O O . TYR A 1 214 ? 22.653 -1.271 -17.030 1.00 96.50 214 TYR A O 1
ATOM 1819 N N . GLU A 1 215 ? 23.839 0.044 -18.407 1.00 95.94 215 GLU A N 1
ATOM 1820 C CA . GLU A 1 215 ? 23.986 -0.970 -19.451 1.00 95.94 215 GLU A CA 1
ATOM 1821 C C . GLU A 1 215 ? 24.723 -2.223 -18.943 1.00 95.94 215 GLU A C 1
ATOM 1823 O O . GLU A 1 215 ? 24.260 -3.349 -19.164 1.00 95.94 215 GLU A O 1
ATOM 1828 N N . GLU A 1 216 ? 25.843 -2.048 -18.239 1.00 97.50 216 GLU A N 1
ATOM 1829 C CA . GLU A 1 216 ? 26.586 -3.146 -17.614 1.00 97.50 216 GLU A CA 1
ATOM 1830 C C . GLU A 1 216 ? 25.738 -3.898 -16.583 1.00 97.50 216 GLU A C 1
ATOM 1832 O O . GLU A 1 216 ? 25.700 -5.132 -16.588 1.00 97.50 216 GLU A O 1
ATOM 1837 N N . GLU A 1 217 ? 25.014 -3.169 -15.731 1.00 98.12 217 GLU A N 1
ATOM 1838 C CA . GLU A 1 217 ? 24.129 -3.744 -14.718 1.00 98.12 217 GLU A CA 1
ATOM 1839 C C . GLU A 1 217 ? 23.007 -4.577 -15.346 1.00 98.12 217 GLU A C 1
ATOM 1841 O O . GLU A 1 217 ? 22.736 -5.699 -14.900 1.00 98.12 217 GLU A O 1
ATOM 1846 N N . PHE A 1 218 ? 22.381 -4.074 -16.412 1.00 97.75 218 PHE A N 1
ATOM 1847 C CA . PHE A 1 218 ? 21.334 -4.797 -17.126 1.00 97.75 218 PHE A CA 1
ATOM 1848 C C . PHE A 1 218 ? 21.885 -6.071 -17.765 1.00 97.75 218 PHE A C 1
ATOM 1850 O O . PHE A 1 218 ? 21.294 -7.136 -17.589 1.00 97.75 218 PHE A O 1
ATOM 1857 N N . LYS A 1 219 ? 23.043 -6.007 -18.436 1.00 97.31 219 LYS A N 1
ATOM 1858 C CA . LYS A 1 219 ? 23.705 -7.192 -19.012 1.00 97.31 219 LYS A CA 1
ATOM 1859 C C . LYS A 1 219 ? 24.040 -8.227 -17.937 1.00 97.31 219 LYS A C 1
ATOM 1861 O O . LYS A 1 219 ? 23.715 -9.403 -18.104 1.00 97.31 219 LYS A O 1
ATOM 1866 N N . ARG A 1 220 ? 24.638 -7.794 -16.821 1.00 97.81 220 ARG A N 1
ATOM 1867 C CA . ARG A 1 220 ? 25.028 -8.658 -15.693 1.00 97.81 220 ARG A CA 1
ATOM 1868 C C . ARG A 1 220 ? 23.840 -9.406 -15.090 1.00 97.81 220 ARG A C 1
ATOM 1870 O O . ARG A 1 220 ? 23.984 -10.558 -14.697 1.00 97.81 220 ARG A O 1
ATOM 1877 N N . ASN A 1 221 ? 22.673 -8.769 -15.049 1.00 97.69 221 ASN A N 1
ATOM 1878 C CA . ASN A 1 221 ? 21.443 -9.351 -14.515 1.00 97.69 221 ASN A CA 1
ATOM 1879 C C . ASN A 1 221 ? 20.549 -9.996 -15.590 1.00 97.69 221 ASN A C 1
ATOM 1881 O O . ASN A 1 221 ? 19.363 -10.211 -15.339 1.00 97.69 221 ASN A O 1
ATOM 1885 N N . ASN A 1 222 ? 21.081 -10.281 -16.786 1.00 97.12 222 ASN A N 1
ATOM 1886 C CA . ASN A 1 222 ? 20.330 -10.841 -17.916 1.00 97.12 222 ASN A CA 1
ATOM 1887 C C . ASN A 1 222 ? 19.028 -10.067 -18.207 1.00 97.12 222 ASN A C 1
ATOM 1889 O O . ASN A 1 222 ? 17.957 -10.650 -18.379 1.00 97.12 222 ASN A O 1
ATOM 1893 N N . TYR A 1 223 ? 19.109 -8.735 -18.168 1.00 97.12 223 TYR A N 1
ATOM 1894 C CA . TYR A 1 223 ? 17.983 -7.814 -18.340 1.00 97.12 223 TYR A CA 1
ATOM 1895 C C . TYR A 1 223 ? 16.789 -8.159 -17.435 1.00 97.12 223 TYR A C 1
ATOM 1897 O O . TYR A 1 223 ? 15.626 -8.073 -17.830 1.00 97.12 223 TYR A O 1
ATOM 1905 N N . TYR A 1 224 ? 17.098 -8.613 -16.215 1.00 97.00 224 TYR A N 1
ATOM 1906 C CA . TYR A 1 224 ? 16.149 -9.056 -15.194 1.00 97.00 224 TYR A CA 1
ATOM 1907 C C . TYR A 1 224 ? 15.181 -10.152 -15.674 1.00 97.00 224 TYR A C 1
ATOM 1909 O O . TYR A 1 224 ? 14.088 -10.295 -15.128 1.00 97.00 224 TYR A O 1
ATOM 1917 N N . ASN A 1 225 ? 15.589 -10.938 -16.680 1.00 96.25 225 ASN A N 1
ATOM 1918 C CA . ASN A 1 225 ? 14.799 -11.985 -17.336 1.00 96.25 225 ASN A CA 1
ATOM 1919 C C . ASN A 1 225 ? 13.473 -11.487 -17.944 1.00 96.25 225 ASN A C 1
ATOM 1921 O O . ASN A 1 225 ? 12.508 -12.245 -18.054 1.00 96.25 225 ASN A O 1
ATOM 1925 N N . LEU A 1 226 ? 13.411 -10.212 -18.335 1.00 95.75 226 LEU A N 1
ATOM 1926 C CA . LEU A 1 226 ? 12.256 -9.638 -19.022 1.00 95.75 226 LEU A CA 1
ATOM 1927 C C . LEU A 1 226 ? 12.326 -9.969 -20.531 1.00 95.75 226 LEU A C 1
ATOM 1929 O O . LEU A 1 226 ? 13.347 -9.662 -21.151 1.00 95.75 226 LEU A O 1
ATOM 1933 N N . PRO A 1 227 ? 11.272 -10.550 -21.144 1.00 93.06 227 PRO A N 1
ATOM 1934 C CA . PRO A 1 227 ? 11.352 -11.167 -22.477 1.00 93.06 227 PRO A CA 1
ATOM 1935 C C . PRO A 1 227 ? 11.892 -10.273 -23.604 1.00 93.06 227 PRO A C 1
ATOM 1937 O O . PRO A 1 227 ? 12.735 -10.708 -24.379 1.00 93.06 227 PRO A O 1
ATOM 1940 N N . ASP A 1 228 ? 11.412 -9.032 -23.689 1.00 92.81 228 ASP A N 1
ATOM 1941 C CA . ASP A 1 228 ? 11.704 -8.062 -24.756 1.00 92.81 228 ASP A CA 1
ATOM 1942 C C . ASP A 1 228 ? 12.492 -6.841 -24.251 1.00 92.81 228 ASP A C 1
ATOM 1944 O O . ASP A 1 228 ? 12.651 -5.858 -24.969 1.00 92.81 228 ASP A O 1
ATOM 1948 N N . PHE A 1 229 ? 13.002 -6.869 -23.013 1.00 95.19 229 PHE A N 1
ATOM 1949 C CA . PHE A 1 229 ? 13.631 -5.684 -22.417 1.00 95.19 229 PHE A CA 1
ATOM 1950 C C . PHE A 1 229 ? 14.918 -5.273 -23.131 1.00 95.19 229 PHE A C 1
ATOM 1952 O O . PHE A 1 229 ? 15.147 -4.085 -23.322 1.00 95.19 229 PHE A O 1
ATOM 1959 N N . LYS A 1 230 ? 15.762 -6.235 -23.523 1.00 95.56 230 LYS A N 1
ATOM 1960 C CA . LYS A 1 230 ? 17.033 -5.943 -24.203 1.00 95.56 230 LYS A CA 1
ATOM 1961 C C . LYS A 1 230 ? 16.815 -5.178 -25.508 1.00 95.56 230 LYS A C 1
ATOM 1963 O O . LYS A 1 230 ? 17.482 -4.178 -25.744 1.00 95.56 230 LYS A O 1
ATOM 1968 N N . GLU A 1 231 ? 15.907 -5.683 -26.339 1.00 93.19 231 GLU A N 1
ATOM 1969 C CA . GLU A 1 231 ? 15.535 -5.068 -27.615 1.00 93.19 231 GLU A CA 1
ATOM 1970 C C . GLU A 1 231 ? 14.952 -3.680 -27.363 1.00 93.19 231 GLU A C 1
ATOM 1972 O O . GLU A 1 231 ? 15.510 -2.688 -27.818 1.00 93.19 231 GLU A O 1
ATOM 1977 N N . LEU A 1 232 ? 13.941 -3.602 -26.495 1.00 91.50 232 LEU A N 1
ATOM 1978 C CA . LEU A 1 232 ? 13.286 -2.352 -26.133 1.00 91.50 232 LEU A CA 1
ATOM 1979 C C . LEU A 1 232 ? 14.263 -1.283 -25.614 1.00 91.50 232 LEU A C 1
ATOM 1981 O O . LEU A 1 232 ? 14.155 -0.120 -25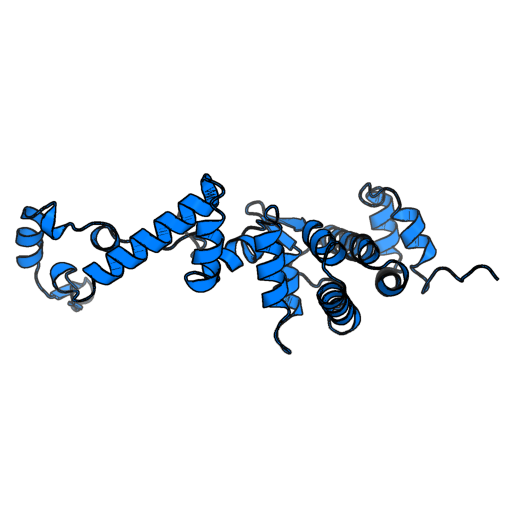.997 1.00 91.50 232 LEU A O 1
ATOM 1985 N N . TYR A 1 233 ? 15.207 -1.653 -24.747 1.00 92.75 233 TYR A N 1
ATOM 1986 C CA . TYR A 1 233 ? 16.215 -0.737 -24.212 1.00 92.75 233 TYR A CA 1
ATOM 1987 C C . TYR A 1 233 ? 17.111 -0.182 -25.323 1.00 92.75 233 TYR A C 1
ATOM 1989 O O . TYR A 1 233 ? 17.254 1.033 -25.441 1.00 92.75 233 TYR A O 1
ATOM 1997 N N . ASN A 1 234 ? 17.672 -1.056 -26.162 1.00 91.75 234 ASN A N 1
ATOM 1998 C CA . ASN A 1 234 ? 18.563 -0.651 -27.254 1.00 91.75 234 ASN A CA 1
ATOM 1999 C C . ASN A 1 234 ? 17.856 0.266 -28.260 1.00 91.75 234 ASN A C 1
ATOM 2001 O O . ASN A 1 234 ? 18.425 1.260 -28.702 1.00 91.75 234 ASN A O 1
ATOM 2005 N N . ASP A 1 235 ? 16.603 -0.050 -28.561 1.00 89.62 235 ASP A N 1
ATOM 2006 C CA . ASP A 1 235 ? 15.767 0.655 -29.525 1.00 89.62 235 ASP A CA 1
ATOM 2007 C C . ASP A 1 235 ? 15.370 2.067 -29.078 1.00 89.62 235 ASP A C 1
ATOM 2009 O O . ASP A 1 235 ? 15.065 2.930 -29.902 1.00 89.62 235 ASP A O 1
ATOM 2013 N N . THR A 1 236 ? 15.331 2.322 -27.768 1.00 88.50 236 THR A N 1
ATOM 2014 C CA . THR A 1 236 ? 14.703 3.536 -27.223 1.00 88.50 236 THR A CA 1
ATOM 2015 C C . THR A 1 236 ? 15.635 4.413 -26.399 1.00 88.50 236 THR A C 1
ATOM 2017 O O . THR A 1 236 ? 15.352 5.604 -26.246 1.00 88.50 236 THR A O 1
ATOM 2020 N N . ARG A 1 237 ? 16.770 3.889 -25.917 1.00 86.19 237 ARG A N 1
ATOM 2021 C CA . ARG A 1 237 ? 17.699 4.635 -25.049 1.00 86.19 237 ARG A CA 1
ATOM 2022 C C . ARG A 1 237 ? 18.289 5.896 -25.686 1.00 86.19 237 ARG A C 1
ATOM 2024 O O . ARG A 1 237 ? 18.615 6.828 -24.974 1.00 86.19 237 ARG A O 1
ATOM 2031 N N . HIS A 1 238 ? 18.333 5.992 -27.012 1.00 85.62 238 HIS A N 1
ATOM 2032 C CA . HIS A 1 238 ? 18.829 7.187 -27.709 1.00 85.62 238 HIS A CA 1
ATOM 2033 C C . HIS A 1 238 ? 17.719 8.165 -28.147 1.00 85.62 238 HIS A C 1
ATOM 2035 O O . HIS A 1 238 ? 17.960 9.045 -28.969 1.00 85.62 238 HIS A O 1
ATOM 2041 N N . GLY A 1 239 ? 16.498 8.037 -27.610 1.00 70.31 239 GLY A N 1
ATOM 2042 C CA . GLY A 1 239 ? 15.383 8.953 -27.892 1.00 70.31 239 GLY A CA 1
ATOM 2043 C C . GLY A 1 239 ? 14.295 8.394 -28.813 1.00 70.31 239 GLY A C 1
ATOM 2044 O O . GLY A 1 239 ? 13.353 9.120 -29.128 1.00 70.31 239 GLY A O 1
ATOM 2045 N N . GLY A 1 240 ? 14.379 7.112 -29.191 1.00 60.03 240 GLY A N 1
ATOM 2046 C CA . GLY A 1 240 ? 13.299 6.355 -29.832 1.00 60.03 240 GLY A CA 1
ATOM 2047 C C . GLY A 1 240 ? 13.698 5.581 -31.092 1.00 60.03 240 GLY A C 1
ATOM 2048 O O . GLY A 1 240 ? 14.690 5.891 -31.750 1.00 60.03 240 GLY A O 1
ATOM 2049 N N . ILE A 1 241 ? 12.849 4.604 -31.437 1.00 52.53 241 ILE A N 1
ATOM 2050 C CA . ILE A 1 241 ? 12.840 3.888 -32.716 1.00 52.53 241 ILE A CA 1
ATOM 2051 C C . ILE A 1 241 ? 12.474 4.923 -33.777 1.00 52.53 241 ILE A C 1
ATOM 2053 O O . ILE A 1 241 ? 11.332 5.388 -33.814 1.00 52.53 241 ILE A O 1
ATOM 2057 N N . GLY A 1 242 ? 13.427 5.315 -34.623 1.00 43.75 242 GLY A N 1
ATOM 2058 C CA . GLY A 1 242 ? 13.076 6.004 -35.858 1.00 43.75 242 GLY A CA 1
ATOM 2059 C C . GLY A 1 242 ? 12.032 5.151 -36.571 1.00 43.75 242 GLY A C 1
ATOM 2060 O O . GLY A 1 242 ? 12.294 3.982 -36.855 1.00 43.75 242 GLY A O 1
ATOM 2061 N N . LEU A 1 243 ? 10.834 5.697 -36.811 1.00 34.84 243 LEU A N 1
ATOM 2062 C CA . LEU A 1 243 ? 9.921 5.116 -37.798 1.00 34.84 243 LEU A CA 1
ATOM 2063 C C . LEU A 1 243 ? 10.765 4.759 -39.033 1.00 34.84 243 LEU A C 1
ATOM 2065 O O . LEU A 1 243 ? 11.639 5.563 -39.376 1.00 34.84 243 LEU A O 1
ATOM 2069 N N . PRO A 1 244 ? 10.577 3.577 -39.649 1.00 33.41 244 PRO A N 1
ATOM 2070 C CA . PRO A 1 244 ? 11.378 3.198 -40.805 1.00 33.41 244 PRO A CA 1
ATOM 2071 C C . PRO A 1 244 ? 11.357 4.352 -41.813 1.00 33.41 244 PRO A C 1
ATOM 2073 O O . PRO A 1 244 ? 10.279 4.872 -42.116 1.00 33.41 244 PRO A O 1
ATOM 2076 N N . MET A 1 245 ? 12.555 4.788 -42.225 1.00 34.09 245 MET A N 1
ATOM 2077 C CA . MET A 1 245 ? 12.736 5.745 -43.322 1.00 34.09 245 MET A CA 1
ATOM 2078 C C . MET A 1 245 ? 12.007 5.270 -44.575 1.00 34.09 245 MET A C 1
ATOM 2080 O O . MET A 1 245 ? 12.063 4.048 -44.853 1.00 34.09 245 MET A O 1
#

pLDDT: mean 88.41, std 13.35, range [30.5, 98.19]

Sequence (245 aa):
MFKDNKFIAPIFAVPELLDYQKKFPELIEYEKNIPDKYLNSQRDTIKISKWMNEENLDQQRQQNIQTLVNRNKYLFNDSKASLVWLKFHDEAFLESLVKVFGYVEDRDLLKWVLDRSLRDDKSNEEEFYKILVTKTCDNKYVFHKEVFEVMAQADAKSKKKYLDFLRGRIDLPKIEGLSFSEDARIKALYCYYATKIDKNSMFSFFPKLDDEKYEEEFKRNNYYNLPDFKELYNDTRHGGIGLPM